Protein AF-K2G5L5-F1 (afdb_monomer)

Radius of gyration: 20.09 Å; Cα contacts (8 Å, |Δi|>4): 371; chains: 1; bounding box: 44×51×58 Å

Mean predicted aligned error: 4.92 Å

Foldseek 3Di:
DAFDLVLLLVLLVLLLLQLQLCCVCPVVVHDDDSHPDPQPQWFDAAGLDNCSGPLLVCLLPPPLVVDDALLQLLLLLLVCLQQVDPVLVVLVDRDDLVPDDLVVNLVSLVVCVVVVHDSHDPPNDQPPVPPPPPDPDPSNVVSVLSNQVSVVSVVLSVVLVVVLDQVSQLVSQCPRPRQHNVSSQSSLVSSCSNPVSSHPQQHDDDQDPLLVVSLVVGPVDPDPDDSLNSLVVCQVCVCVSCVVVVHHLCVSQVVDPPSGDGSNSSRSSSSRVSQVVCVVVVVDHHPGTDDDD

Solvent-accessible surface area (backbone atoms only — not comparable to full-atom values): 16398 Å² total; per-residue (Å²): 115,43,69,35,63,68,52,46,49,51,50,54,50,47,48,53,57,48,42,46,30,45,45,37,49,74,73,66,61,49,72,82,77,63,55,89,51,66,64,69,56,47,35,65,72,80,51,48,49,60,71,74,27,72,71,44,35,43,41,63,72,65,44,48,81,77,40,86,50,66,40,29,43,54,52,43,40,47,55,44,63,58,36,62,36,69,74,45,42,68,75,59,51,91,59,52,51,93,74,62,52,49,66,63,53,35,52,50,52,46,52,42,43,73,72,73,44,74,56,58,43,98,78,58,76,64,53,61,78,76,76,62,77,85,53,91,47,67,59,64,46,52,31,49,52,52,48,57,47,42,73,48,35,64,61,53,38,52,55,38,68,73,63,46,31,38,68,56,36,36,51,60,47,28,71,39,87,58,31,37,72,69,56,18,50,57,36,39,48,56,48,16,77,76,37,52,64,44,16,37,46,74,78,47,70,76,68,45,78,38,18,48,63,36,48,57,56,25,31,74,35,52,78,91,55,54,69,50,55,53,46,50,50,47,52,76,42,40,70,65,55,31,47,77,68,76,43,56,49,64,68,74,32,58,94,40,93,70,43,65,70,40,39,47,27,50,42,53,40,32,33,45,44,38,42,50,50,27,42,75,69,70,76,44,71,70,88,48,58,59,76,87,125

Structure (mmCIF, N/CA/C/O backbone):
data_AF-K2G5L5-F1
#
_entry.id   AF-K2G5L5-F1
#
loop_
_atom_site.group_PDB
_atom_site.id
_atom_site.type_symbol
_atom_site.label_atom_id
_atom_site.label_alt_id
_atom_site.label_comp_id
_atom_site.label_asym_id
_atom_site.label_entity_id
_atom_site.label_seq_id
_atom_site.pdbx_PDB_ins_code
_atom_site.Cartn_x
_atom_site.Cartn_y
_atom_site.Cartn_z
_atom_site.occupancy
_atom_site.B_iso_or_equiv
_atom_site.auth_seq_id
_atom_site.auth_comp_id
_atom_site.auth_asym_id
_atom_site.auth_atom_id
_atom_site.pdbx_PDB_model_num
A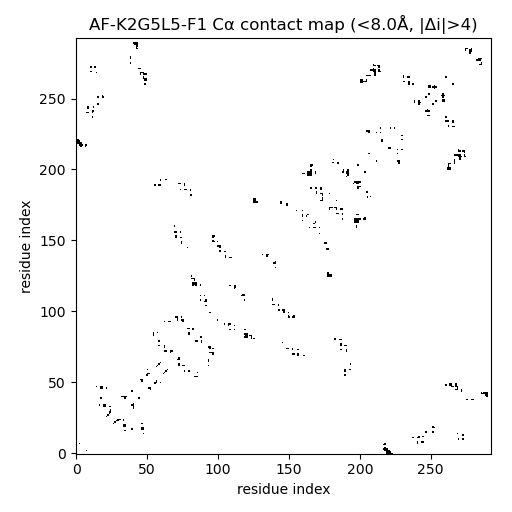TOM 1 N N . MET A 1 1 ? 22.150 9.924 -13.247 1.00 88.56 1 MET A N 1
ATOM 2 C CA . MET A 1 1 ? 22.229 8.671 -12.457 1.00 88.56 1 MET A CA 1
ATOM 3 C C . MET A 1 1 ? 22.985 7.603 -13.243 1.00 88.56 1 MET A C 1
ATOM 5 O O . MET A 1 1 ? 22.830 7.558 -14.458 1.00 88.56 1 MET A O 1
ATOM 9 N N . LYS A 1 2 ? 23.790 6.758 -12.586 1.00 94.94 2 LYS A N 1
ATOM 10 C CA . LYS A 1 2 ? 24.416 5.564 -13.188 1.00 94.94 2 LYS A CA 1
ATOM 11 C C . LYS A 1 2 ? 23.579 4.338 -12.825 1.00 94.94 2 LYS A C 1
ATOM 13 O O . LYS A 1 2 ? 23.308 4.131 -11.646 1.00 94.94 2 LYS A O 1
ATOM 18 N N . ILE A 1 3 ? 23.168 3.556 -13.823 1.00 96.88 3 ILE A N 1
ATOM 19 C CA . ILE A 1 3 ? 22.173 2.486 -13.668 1.00 96.88 3 ILE A CA 1
ATOM 20 C C . ILE A 1 3 ? 22.779 1.129 -14.022 1.00 96.88 3 ILE A C 1
ATOM 22 O O . ILE A 1 3 ? 23.367 0.958 -15.092 1.00 96.88 3 ILE A O 1
ATOM 26 N N . ASN A 1 4 ? 22.557 0.149 -13.152 1.00 97.31 4 ASN A N 1
ATOM 27 C CA . ASN A 1 4 ? 22.798 -1.256 -13.422 1.00 97.31 4 ASN A CA 1
ATOM 28 C C . ASN A 1 4 ? 21.650 -1.820 -14.274 1.00 97.31 4 ASN A C 1
ATOM 30 O O . ASN A 1 4 ? 20.569 -2.133 -13.768 1.00 97.31 4 ASN A O 1
ATOM 34 N N . LYS A 1 5 ? 21.881 -1.937 -15.586 1.00 96.44 5 LYS A N 1
ATOM 35 C CA . LYS A 1 5 ? 20.847 -2.351 -16.550 1.00 96.44 5 LYS A CA 1
ATOM 36 C C . LYS A 1 5 ? 20.262 -3.732 -16.243 1.00 96.44 5 LYS A C 1
ATOM 38 O O . LYS A 1 5 ? 19.054 -3.902 -16.356 1.00 96.44 5 LYS A O 1
ATOM 43 N N . SER A 1 6 ? 21.087 -4.685 -15.809 1.00 96.31 6 SER A N 1
ATOM 44 C CA . SER A 1 6 ? 20.634 -6.045 -15.497 1.00 96.31 6 SER A CA 1
ATOM 45 C C . SER A 1 6 ? 19.675 -6.065 -14.306 1.00 96.31 6 SER A C 1
ATOM 47 O O . SER A 1 6 ? 18.622 -6.694 -14.374 1.00 96.31 6 SER A O 1
ATOM 49 N N . ASN A 1 7 ? 19.994 -5.333 -13.233 1.00 96.62 7 ASN A N 1
ATOM 50 C CA . ASN A 1 7 ? 19.113 -5.220 -12.068 1.00 96.62 7 ASN A CA 1
ATOM 51 C C . ASN A 1 7 ? 17.810 -4.481 -12.399 1.00 96.62 7 ASN A C 1
ATOM 53 O O . ASN A 1 7 ? 16.757 -4.850 -11.880 1.00 96.62 7 ASN A O 1
ATOM 57 N N . LEU A 1 8 ? 17.874 -3.466 -13.266 1.00 98.06 8 LEU A N 1
ATOM 58 C CA . LEU A 1 8 ? 16.693 -2.744 -13.737 1.00 98.06 8 LEU A CA 1
ATOM 59 C C . LEU A 1 8 ? 15.770 -3.644 -14.572 1.00 98.06 8 LEU A C 1
ATOM 61 O O . LEU A 1 8 ? 14.573 -3.714 -14.315 1.00 98.06 8 LEU A O 1
ATOM 65 N N . GLN A 1 9 ? 16.324 -4.383 -15.532 1.00 98.00 9 GLN A N 1
ATOM 66 C CA . GLN A 1 9 ? 15.561 -5.323 -16.357 1.00 98.00 9 GLN A CA 1
ATOM 67 C C . GLN A 1 9 ? 14.938 -6.440 -15.518 1.00 98.00 9 GLN A C 1
ATOM 69 O O . GLN A 1 9 ? 13.774 -6.786 -15.707 1.00 98.00 9 GLN A O 1
ATOM 74 N N . LEU A 1 10 ? 15.677 -6.971 -14.541 1.00 97.81 10 LEU A N 1
ATOM 75 C CA . LEU A 1 10 ? 15.155 -7.999 -13.647 1.00 97.81 10 LEU A CA 1
ATOM 76 C C . LEU A 1 10 ? 14.005 -7.478 -12.767 1.00 97.81 10 LEU A C 1
ATOM 78 O O . LEU A 1 10 ? 13.085 -8.238 -12.472 1.00 97.81 10 LEU A O 1
ATOM 82 N N . PHE A 1 11 ? 14.022 -6.194 -12.391 1.00 98.50 11 PHE A N 1
ATOM 83 C CA . PHE A 1 11 ? 12.926 -5.555 -11.658 1.00 98.50 11 PHE A CA 1
ATOM 84 C C . PHE A 1 11 ? 11.628 -5.513 -12.480 1.00 98.50 11 PHE A C 1
ATOM 86 O O . PHE A 1 11 ? 10.590 -5.974 -12.004 1.00 98.50 11 PHE A O 1
ATOM 93 N N . TYR A 1 12 ? 11.681 -5.045 -13.730 1.00 98.62 12 TYR A N 1
ATOM 94 C CA . TYR A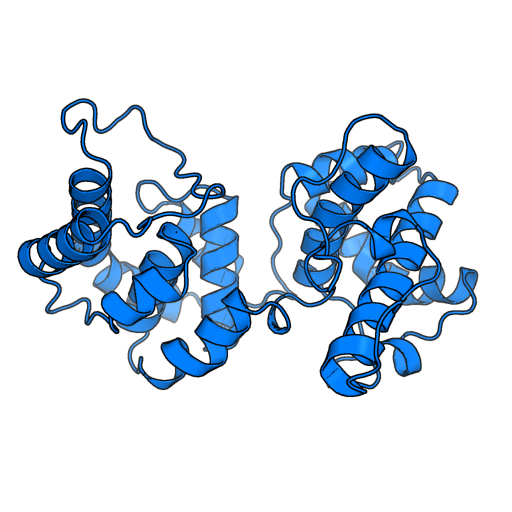 1 12 ? 10.501 -5.016 -14.606 1.00 98.62 12 TYR A CA 1
ATOM 95 C C . TYR A 1 12 ? 10.017 -6.412 -15.004 1.00 98.62 12 TYR A C 1
ATOM 97 O O . TYR A 1 12 ? 8.810 -6.659 -15.060 1.00 98.62 12 TYR A O 1
ATOM 105 N N . PHE A 1 13 ? 10.939 -7.359 -15.198 1.00 98.06 13 PHE A N 1
ATOM 106 C CA . PHE A 1 13 ? 10.580 -8.760 -15.404 1.00 98.06 13 PHE A CA 1
ATOM 107 C C . PHE A 1 13 ? 9.841 -9.336 -14.187 1.00 98.06 13 PHE A C 1
ATOM 109 O O . PHE A 1 13 ? 8.799 -9.973 -14.344 1.00 98.06 13 PHE A O 1
ATOM 116 N N . PHE A 1 14 ? 10.327 -9.062 -12.969 1.00 98.25 14 PHE A N 1
ATOM 117 C CA . PHE A 1 14 ? 9.655 -9.458 -11.730 1.00 98.25 14 PHE A CA 1
ATOM 118 C C . PHE A 1 14 ? 8.240 -8.875 -11.631 1.00 98.25 14 PHE A C 1
ATOM 120 O O . PHE A 1 14 ? 7.321 -9.609 -11.275 1.00 98.25 14 PHE A O 1
ATOM 127 N N . ILE A 1 15 ? 8.047 -7.595 -11.970 1.00 98.62 15 ILE A N 1
ATOM 128 C CA . ILE A 1 15 ? 6.720 -6.958 -11.974 1.00 98.62 15 ILE A CA 1
ATOM 129 C C . ILE A 1 15 ? 5.770 -7.696 -12.924 1.00 98.62 15 ILE A C 1
ATOM 131 O O . ILE A 1 15 ? 4.658 -8.044 -12.527 1.00 98.62 15 ILE A O 1
ATOM 135 N N . SER A 1 16 ? 6.216 -7.984 -14.150 1.00 98.38 16 SER A N 1
ATOM 136 C CA . SER A 1 16 ? 5.404 -8.689 -15.147 1.00 98.38 16 SER A CA 1
ATOM 137 C C . SER A 1 16 ? 5.020 -10.098 -14.700 1.00 98.38 16 SER A C 1
ATOM 139 O O . SER A 1 16 ? 3.839 -10.453 -14.695 1.00 98.38 16 SER A O 1
ATOM 141 N N . ASP A 1 17 ? 5.989 -10.897 -14.248 1.00 97.94 17 ASP A N 1
ATOM 142 C CA . ASP A 1 17 ? 5.736 -12.254 -13.754 1.00 97.94 17 ASP A CA 1
ATOM 143 C C . ASP A 1 17 ? 4.798 -12.215 -12.534 1.00 97.94 17 ASP A C 1
ATOM 145 O O . ASP A 1 17 ? 3.824 -12.970 -12.437 1.00 97.94 17 ASP A O 1
ATOM 149 N N . ARG A 1 18 ? 4.999 -11.244 -11.632 1.00 98.19 18 ARG A N 1
ATOM 150 C CA . ARG A 1 18 ? 4.157 -11.087 -10.448 1.00 98.19 18 ARG A CA 1
ATOM 151 C C . ARG A 1 18 ? 2.724 -10.683 -10.786 1.00 98.19 18 ARG A C 1
ATOM 153 O O . ARG A 1 18 ? 1.809 -11.241 -10.172 1.00 98.19 18 ARG A O 1
ATOM 160 N N . HIS A 1 19 ? 2.501 -9.758 -11.717 1.00 98.38 19 HIS A N 1
ATOM 161 C CA . HIS A 1 19 ? 1.143 -9.381 -12.124 1.00 98.38 19 HIS A CA 1
ATOM 162 C C . HIS A 1 19 ? 0.451 -10.516 -12.884 1.00 98.38 19 HIS A C 1
ATOM 164 O O . HIS A 1 19 ? -0.708 -10.824 -12.621 1.00 98.38 19 HIS A O 1
ATOM 170 N N . ASN A 1 20 ? 1.180 -11.255 -13.724 1.00 98.19 20 ASN A N 1
ATOM 171 C CA . ASN A 1 20 ? 0.647 -12.444 -14.393 1.00 98.19 20 ASN A CA 1
ATOM 172 C C . ASN A 1 20 ? 0.213 -13.541 -13.409 1.00 98.19 20 ASN A C 1
ATOM 174 O O . ASN A 1 20 ? -0.805 -14.197 -13.639 1.00 98.19 20 ASN A O 1
ATOM 178 N N . ILE A 1 21 ? 0.920 -13.716 -12.285 1.00 97.81 21 ILE A N 1
ATOM 179 C CA . ILE A 1 21 ? 0.458 -14.596 -11.200 1.00 97.81 21 ILE A CA 1
ATOM 180 C C . ILE A 1 21 ? -0.893 -14.126 -10.658 1.00 97.81 21 ILE A C 1
ATOM 182 O O . ILE A 1 21 ? -1.765 -14.963 -10.436 1.00 97.81 21 ILE A O 1
ATOM 186 N N . TYR A 1 22 ? -1.080 -12.818 -10.449 1.00 97.81 22 TYR A N 1
ATOM 187 C CA . TYR A 1 22 ? -2.372 -12.275 -10.023 1.00 97.81 22 TYR A CA 1
ATOM 188 C C . TYR A 1 22 ? -3.459 -12.577 -11.065 1.00 97.81 22 TYR A C 1
ATOM 190 O O . TYR A 1 22 ? -4.455 -13.200 -10.707 1.00 97.81 22 TYR A O 1
ATOM 198 N N . LYS A 1 23 ? -3.242 -12.271 -12.352 1.00 97.94 23 LYS A N 1
ATOM 199 C CA . LYS A 1 23 ? -4.228 -12.554 -13.413 1.00 97.94 23 LYS A CA 1
ATOM 200 C C . LYS A 1 23 ? -4.619 -14.034 -13.461 1.00 97.94 23 LYS A C 1
ATOM 202 O O . LYS A 1 23 ? -5.796 -14.370 -13.357 1.00 97.94 23 LYS A O 1
ATOM 207 N N . LYS A 1 24 ? -3.639 -14.943 -13.519 1.00 97.75 24 LYS A N 1
ATOM 208 C CA . LYS A 1 24 ? -3.892 -16.394 -13.579 1.00 97.75 24 LYS A CA 1
ATOM 209 C C . LYS A 1 24 ? -4.627 -16.922 -12.349 1.00 97.75 24 LYS A C 1
ATOM 211 O O . LYS A 1 24 ? -5.502 -17.766 -12.483 1.00 97.75 24 LYS A O 1
ATOM 216 N N . LYS A 1 25 ? -4.260 -16.453 -11.156 1.00 96.00 25 LYS A N 1
ATOM 217 C CA . LYS A 1 25 ? -4.800 -16.963 -9.892 1.00 96.00 25 LYS A CA 1
ATOM 218 C C . LYS A 1 25 ? -6.144 -16.350 -9.514 1.00 96.00 25 LYS A C 1
ATOM 220 O O . LYS A 1 25 ? -6.994 -17.049 -8.980 1.00 96.00 25 LYS A O 1
ATOM 225 N N . ASN A 1 26 ? -6.276 -15.037 -9.668 1.00 95.88 26 ASN A N 1
ATOM 226 C CA . ASN A 1 26 ? -7.352 -14.247 -9.078 1.00 95.88 26 ASN A CA 1
ATOM 227 C C . ASN A 1 26 ? -8.401 -13.790 -10.094 1.00 95.88 26 ASN A C 1
ATOM 229 O O . ASN A 1 26 ? -9.509 -13.496 -9.667 1.00 95.88 26 ASN A O 1
ATOM 233 N N . ILE A 1 27 ? -8.062 -13.716 -11.385 1.00 96.62 27 ILE A N 1
ATOM 234 C CA . ILE A 1 27 ? -9.013 -13.356 -12.449 1.00 96.62 27 ILE A CA 1
ATOM 235 C C . ILE A 1 27 ? -9.452 -14.611 -13.207 1.00 96.62 27 ILE A C 1
ATOM 237 O O . ILE A 1 27 ? -10.640 -14.856 -13.360 1.00 96.62 27 ILE A O 1
ATOM 241 N N . LEU A 1 28 ? -8.491 -15.421 -13.660 1.00 97.38 28 LEU A N 1
ATOM 242 C CA . LEU A 1 28 ? -8.756 -16.634 -14.444 1.00 97.38 28 LEU A CA 1
ATOM 243 C C . LEU A 1 28 ? -9.001 -17.883 -13.583 1.00 97.38 28 LEU A C 1
ATOM 245 O O . LEU A 1 28 ? -9.331 -18.933 -14.124 1.00 97.38 28 LEU A O 1
ATOM 249 N N . GLU A 1 29 ? -8.773 -17.784 -12.270 1.00 96.88 29 GLU A N 1
ATOM 250 C CA . GLU A 1 29 ? -8.967 -18.867 -11.293 1.00 96.88 29 GLU A CA 1
ATOM 251 C C . GLU A 1 29 ? -8.285 -20.201 -11.664 1.00 96.88 29 GLU A C 1
ATOM 253 O O . GLU A 1 29 ? -8.744 -21.288 -11.310 1.00 96.88 29 GLU A O 1
ATOM 258 N N . LEU A 1 30 ? -7.146 -20.137 -12.361 1.00 96.75 30 LEU A N 1
ATOM 259 C CA . LEU A 1 30 ? -6.419 -21.322 -12.808 1.00 96.75 30 LEU A CA 1
ATOM 260 C C . LEU A 1 30 ? -5.777 -22.068 -11.626 1.00 96.75 30 LEU A C 1
ATOM 262 O O . LEU A 1 30 ? -5.335 -21.440 -10.652 1.00 96.75 30 LEU A O 1
ATOM 266 N N . PRO A 1 31 ? -5.638 -23.405 -11.706 1.00 94.75 31 PRO A N 1
ATOM 267 C CA . PRO A 1 31 ? -4.877 -24.159 -10.717 1.00 94.75 31 PRO A CA 1
ATOM 268 C C . PRO A 1 31 ? -3.377 -23.799 -10.770 1.00 94.75 31 PRO A C 1
ATOM 270 O O . PRO A 1 31 ? -2.875 -23.378 -11.815 1.00 94.75 31 PRO A O 1
ATOM 273 N N . PRO A 1 32 ? -2.632 -23.953 -9.658 1.00 92.25 32 PRO A N 1
ATOM 274 C CA . PRO A 1 32 ? -1.18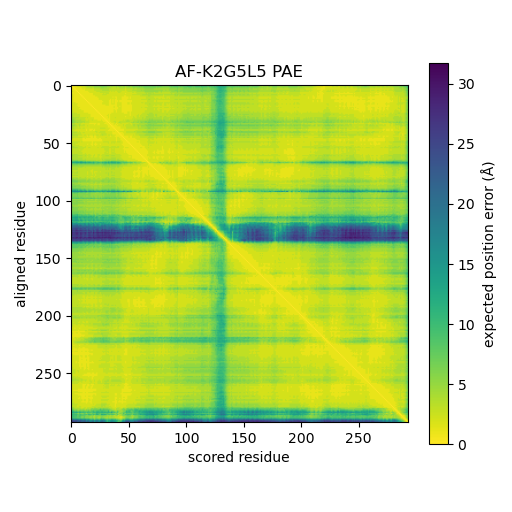2 -23.772 -9.662 1.00 92.25 32 PRO A CA 1
ATOM 275 C C . PRO A 1 32 ? -0.478 -24.838 -10.533 1.00 92.25 32 PRO A C 1
ATOM 277 O O . PRO A 1 32 ? -1.010 -25.939 -10.685 1.00 92.25 32 PRO A O 1
ATOM 280 N N . PRO A 1 33 ? 0.750 -24.572 -11.026 1.00 93.81 33 PRO A N 1
ATOM 281 C CA . PRO A 1 33 ? 1.556 -23.371 -10.790 1.00 93.81 33 PRO A CA 1
ATOM 282 C C . PRO A 1 33 ? 1.177 -22.187 -11.699 1.00 93.81 33 PRO A C 1
ATOM 284 O O . PRO A 1 33 ? 0.854 -22.357 -12.868 1.00 93.81 33 PRO A O 1
ATOM 287 N N . TRP A 1 34 ? 1.278 -20.962 -11.171 1.00 95.75 34 TRP A N 1
ATOM 288 C CA . TRP A 1 34 ? 0.954 -19.732 -11.919 1.00 95.75 34 TRP A CA 1
ATOM 289 C C . TRP A 1 34 ? 2.162 -19.076 -12.610 1.00 95.75 34 TRP A C 1
ATOM 291 O O . TRP A 1 34 ? 1.993 -18.209 -13.466 1.00 95.75 34 TRP A O 1
ATOM 301 N N . SER A 1 35 ? 3.378 -19.484 -12.262 1.00 95.44 35 SER A N 1
ATOM 302 C CA . SER A 1 35 ? 4.630 -18.993 -12.848 1.00 95.44 35 SER A CA 1
ATOM 303 C C . SER A 1 35 ? 5.624 -20.143 -12.946 1.00 95.44 35 SER A C 1
ATOM 305 O O . SER A 1 35 ? 5.554 -21.082 -12.154 1.00 95.44 35 SER A O 1
ATOM 307 N N . ASP A 1 36 ? 6.558 -20.066 -13.889 1.00 94.50 36 ASP A N 1
ATOM 308 C CA . ASP A 1 36 ? 7.670 -21.014 -14.001 1.00 94.50 36 ASP A CA 1
ATOM 309 C C . ASP A 1 36 ? 8.849 -20.637 -13.094 1.00 94.50 36 ASP A C 1
ATOM 311 O O . ASP A 1 36 ? 9.698 -21.477 -12.775 1.00 94.50 36 ASP A O 1
ATOM 315 N N . ASN A 1 37 ? 8.866 -19.398 -12.595 1.00 95.69 37 ASN A N 1
ATOM 316 C CA . ASN A 1 37 ? 9.876 -18.905 -11.676 1.00 95.69 37 ASN A CA 1
ATOM 317 C C . ASN A 1 37 ? 9.799 -19.643 -10.332 1.00 95.69 37 ASN A C 1
ATOM 319 O O . ASN A 1 37 ? 8.806 -19.575 -9.607 1.00 95.69 37 ASN A O 1
ATOM 323 N N . GLN A 1 38 ? 10.876 -20.346 -9.973 1.00 94.00 38 GLN A N 1
ATOM 324 C CA . GLN A 1 38 ? 10.920 -21.194 -8.776 1.00 94.00 38 GLN A CA 1
ATOM 325 C C . GLN A 1 38 ? 10.674 -20.404 -7.483 1.00 94.00 38 GLN A C 1
ATOM 327 O O . GLN A 1 38 ? 9.971 -20.882 -6.595 1.00 94.00 38 GLN A O 1
ATOM 332 N N . ILE A 1 39 ? 11.180 -19.170 -7.399 1.00 95.06 39 ILE A N 1
ATOM 333 C CA . ILE A 1 39 ? 11.011 -18.314 -6.218 1.00 95.06 39 ILE A CA 1
ATOM 334 C C . ILE A 1 39 ? 9.551 -17.877 -6.095 1.00 95.06 39 ILE A C 1
ATOM 336 O O . ILE A 1 39 ? 8.986 -17.929 -5.003 1.00 95.06 39 ILE A O 1
ATOM 340 N N . LEU A 1 40 ? 8.922 -17.479 -7.204 1.00 95.44 40 LEU A N 1
ATOM 341 C CA . LEU A 1 40 ? 7.526 -17.034 -7.205 1.00 95.44 40 LEU A CA 1
ATOM 342 C C . LEU A 1 40 ? 6.521 -18.189 -7.063 1.00 95.44 40 LEU A C 1
ATOM 344 O O . LEU A 1 40 ? 5.408 -17.967 -6.587 1.00 95.44 40 LEU A O 1
ATOM 348 N N . LYS A 1 41 ? 6.907 -19.422 -7.419 1.00 92.94 41 LYS A N 1
ATOM 349 C CA . LYS A 1 41 ? 6.142 -20.640 -7.102 1.00 92.94 41 LYS A CA 1
ATOM 350 C C . LYS A 1 41 ? 6.177 -20.985 -5.619 1.00 92.94 41 LYS A C 1
ATOM 352 O O . LYS A 1 41 ? 5.177 -21.440 -5.072 1.00 92.94 41 LYS A O 1
ATOM 357 N N . GLU A 1 42 ? 7.329 -20.814 -4.977 1.00 91.81 42 GLU A N 1
ATOM 358 C CA . GLU A 1 42 ? 7.530 -21.228 -3.587 1.00 91.81 42 GLU A CA 1
ATOM 359 C C . GLU A 1 42 ? 7.020 -20.176 -2.591 1.00 91.81 42 GLU A C 1
ATOM 361 O O . GLU A 1 42 ? 6.331 -20.509 -1.619 1.00 91.81 42 GLU A O 1
ATOM 366 N N . PHE A 1 43 ? 7.333 -18.899 -2.822 1.00 93.19 43 PHE A N 1
ATOM 367 C CA . PHE A 1 43 ? 7.124 -17.817 -1.861 1.00 93.19 43 PHE A CA 1
ATOM 368 C C . PHE A 1 43 ? 5.982 -16.875 -2.246 1.00 93.19 43 PHE A C 1
ATOM 370 O O . PHE A 1 43 ? 5.709 -16.617 -3.414 1.00 93.19 43 PHE A O 1
ATOM 377 N N . LYS A 1 44 ? 5.319 -16.321 -1.226 1.00 91.12 44 LYS A N 1
ATOM 378 C CA . LYS A 1 44 ? 4.267 -15.311 -1.387 1.00 91.12 44 LYS A CA 1
ATOM 379 C C . LYS A 1 44 ? 4.856 -13.903 -1.349 1.00 91.12 44 LYS A C 1
ATOM 381 O O . LYS A 1 44 ? 5.592 -13.573 -0.418 1.00 91.12 44 LYS A O 1
ATOM 386 N N . PHE A 1 45 ? 4.412 -13.082 -2.291 1.00 94.75 45 PHE A N 1
ATOM 387 C CA . PHE A 1 45 ? 4.701 -11.654 -2.410 1.00 94.75 45 PHE A CA 1
ATOM 388 C C . PHE A 1 45 ? 3.379 -10.881 -2.479 1.00 94.75 45 PHE A C 1
ATOM 390 O O . PHE A 1 45 ? 2.359 -11.451 -2.898 1.00 94.75 45 PHE A O 1
ATOM 397 N N . THR A 1 46 ? 3.380 -9.605 -2.095 1.00 94.56 46 THR A N 1
ATOM 398 C CA . THR A 1 46 ? 2.232 -8.713 -2.350 1.00 94.56 46 THR A CA 1
ATOM 399 C C . THR A 1 46 ? 1.971 -8.600 -3.854 1.00 94.56 46 THR A C 1
ATOM 401 O O . THR A 1 46 ? 2.790 -9.032 -4.676 1.00 94.56 46 THR A O 1
ATOM 404 N N . ASN A 1 47 ? 0.774 -8.163 -4.235 1.00 97.69 47 ASN A N 1
ATOM 405 C CA . ASN A 1 47 ? 0.466 -7.877 -5.634 1.00 97.69 47 ASN A CA 1
ATOM 406 C C . ASN A 1 47 ? 1.213 -6.620 -6.103 1.00 97.69 47 ASN A C 1
ATOM 408 O O . ASN A 1 47 ? 1.738 -5.867 -5.286 1.00 97.69 47 ASN A O 1
ATOM 412 N N . VAL A 1 48 ? 1.275 -6.413 -7.422 1.00 98.12 48 VAL A N 1
ATOM 413 C CA . VAL A 1 48 ? 1.920 -5.227 -8.011 1.00 98.12 48 VAL A CA 1
ATOM 414 C C .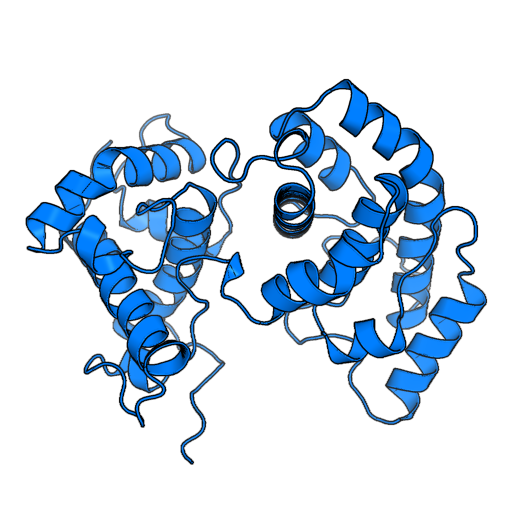 VAL A 1 48 ? 1.216 -3.953 -7.547 1.00 98.12 48 VAL A C 1
ATOM 416 O O . VAL A 1 48 ? 1.852 -3.066 -6.981 1.00 98.12 48 VAL A O 1
ATOM 419 N N . PHE A 1 49 ? -0.107 -3.918 -7.704 1.00 97.75 49 PHE A N 1
ATOM 420 C CA . PHE A 1 49 ? -0.952 -2.850 -7.186 1.00 97.75 49 PHE A CA 1
ATOM 421 C C . PHE A 1 49 ? -1.490 -3.216 -5.805 1.00 97.75 49 PHE A C 1
ATOM 423 O O . PHE A 1 49 ? -1.933 -4.343 -5.560 1.00 97.75 49 PHE A O 1
ATOM 430 N N . ARG A 1 50 ? -1.412 -2.255 -4.885 1.00 95.06 50 ARG A N 1
ATOM 431 C CA . ARG A 1 50 ? -1.715 -2.451 -3.465 1.00 95.06 50 ARG A CA 1
ATOM 432 C C . ARG A 1 50 ? -3.209 -2.654 -3.208 1.00 95.06 50 ARG A C 1
ATOM 434 O O . ARG A 1 50 ? -3.563 -3.404 -2.301 1.00 95.06 50 ARG A O 1
ATOM 441 N N . ASP A 1 51 ? -4.073 -2.029 -4.002 1.00 96.25 51 ASP A N 1
ATOM 442 C CA . ASP A 1 51 ? -5.534 -2.198 -3.979 1.00 96.25 51 ASP A CA 1
ATOM 443 C C . ASP A 1 51 ? -5.976 -3.647 -4.256 1.00 96.25 51 ASP A C 1
ATOM 445 O O . ASP A 1 51 ? -7.060 -4.063 -3.854 1.00 96.25 51 ASP A O 1
ATOM 449 N N . LEU A 1 52 ? -5.109 -4.463 -4.859 1.00 96.94 52 LEU A N 1
ATOM 450 C CA . LEU A 1 52 ? -5.355 -5.886 -5.083 1.00 96.94 52 LEU A CA 1
ATOM 451 C C . LEU A 1 52 ? -5.046 -6.760 -3.860 1.00 96.94 52 LEU A C 1
ATOM 453 O O . LEU A 1 52 ? -5.466 -7.923 -3.812 1.00 96.94 52 LEU A O 1
ATOM 457 N N . ASP A 1 53 ? -4.290 -6.255 -2.881 1.00 95.38 53 ASP A N 1
ATOM 458 C CA . ASP A 1 53 ? -3.935 -7.017 -1.686 1.00 95.38 53 ASP A CA 1
ATOM 459 C C . ASP A 1 53 ? -5.144 -7.207 -0.758 1.00 95.38 53 ASP A C 1
ATOM 461 O O . ASP A 1 53 ? -5.863 -6.246 -0.490 1.00 95.38 53 ASP A O 1
ATOM 465 N N . PRO A 1 54 ? -5.344 -8.404 -0.164 1.00 93.56 54 PRO A N 1
ATOM 466 C CA . PRO A 1 54 ? -6.523 -8.685 0.662 1.00 93.56 54 PRO A CA 1
ATOM 467 C C . PRO A 1 54 ? -6.743 -7.699 1.813 1.00 93.56 54 PRO A C 1
ATOM 469 O O . PRO A 1 54 ? -7.879 -7.383 2.148 1.00 93.56 54 PRO A O 1
ATOM 472 N N . GLY A 1 55 ? -5.658 -7.212 2.425 1.00 92.88 55 GLY A N 1
ATOM 473 C CA . GLY A 1 55 ? -5.761 -6.239 3.509 1.00 92.88 55 GLY A CA 1
ATOM 474 C C . GLY A 1 55 ? -6.279 -4.883 3.030 1.00 92.88 55 GLY A C 1
ATOM 475 O O . GLY A 1 55 ? -7.128 -4.282 3.672 1.00 92.88 55 GLY A O 1
ATOM 476 N N . THR A 1 56 ? -5.813 -4.420 1.874 1.00 95.62 56 THR A N 1
ATOM 477 C CA . THR A 1 56 ? -6.266 -3.155 1.285 1.00 95.62 56 THR A CA 1
ATOM 478 C C . THR A 1 56 ? -7.668 -3.278 0.704 1.00 95.62 56 THR A C 1
ATOM 480 O O . THR A 1 56 ? -8.486 -2.394 0.933 1.00 95.62 56 THR A O 1
ATOM 483 N N . LYS A 1 57 ? -7.996 -4.407 0.063 1.00 96.75 57 LYS A N 1
ATOM 484 C CA . LYS A 1 57 ? -9.373 -4.713 -0.347 1.00 96.75 57 LYS A CA 1
ATOM 485 C C . LYS A 1 57 ? -10.350 -4.613 0.815 1.00 96.75 57 LYS A C 1
ATOM 487 O O . LYS A 1 57 ? -11.390 -3.990 0.678 1.00 96.75 57 LYS A O 1
ATOM 492 N N . TYR A 1 58 ? -9.986 -5.139 1.986 1.00 96.25 58 TYR A N 1
ATOM 493 C CA . TYR A 1 58 ? -10.819 -5.002 3.178 1.00 96.25 58 TYR A CA 1
ATOM 494 C C . TYR A 1 58 ? -11.055 -3.534 3.573 1.00 96.25 58 TYR A C 1
ATOM 496 O O . TYR A 1 58 ? -12.169 -3.171 3.939 1.00 96.25 58 TYR A O 1
ATOM 504 N N . VAL A 1 59 ? -10.045 -2.666 3.457 1.00 96.69 59 VAL A N 1
ATOM 505 C CA . VAL A 1 59 ? -10.226 -1.223 3.693 1.00 96.69 59 VAL A CA 1
ATOM 506 C C . VAL A 1 59 ? -11.232 -0.634 2.700 1.00 96.69 59 VAL A C 1
ATOM 508 O O . VAL A 1 59 ? -12.209 -0.017 3.123 1.00 96.69 59 VAL A O 1
ATOM 511 N N . ILE A 1 60 ? -11.029 -0.880 1.403 1.00 97.25 60 ILE A N 1
ATOM 512 C CA . ILE A 1 60 ? -11.853 -0.342 0.307 1.00 97.25 60 ILE A CA 1
ATOM 513 C C . ILE A 1 60 ? -13.297 -0.846 0.373 1.00 97.25 60 ILE A C 1
ATOM 515 O O . ILE A 1 60 ? -14.231 -0.071 0.210 1.00 97.25 60 ILE A O 1
ATOM 519 N N . GLU A 1 61 ? -13.492 -2.136 0.631 1.00 96.56 61 GLU A N 1
ATOM 520 C CA . GLU A 1 61 ? -14.796 -2.792 0.513 1.00 96.56 61 GLU A CA 1
ATOM 521 C C . GLU A 1 61 ? -15.570 -2.817 1.840 1.00 96.56 61 GLU A C 1
ATOM 523 O O . GLU A 1 61 ? -16.798 -2.859 1.836 1.00 96.56 61 GLU A O 1
ATOM 528 N N . SER A 1 62 ? -14.882 -2.813 2.991 1.00 95.31 62 SER A N 1
ATOM 529 C CA . SER A 1 62 ? -15.517 -3.037 4.304 1.00 95.31 62 SER A CA 1
ATOM 530 C C . SER A 1 62 ? -15.395 -1.881 5.293 1.00 95.31 62 SER A C 1
ATOM 532 O O . SER A 1 62 ? -16.235 -1.804 6.195 1.00 95.31 62 SER A O 1
ATOM 534 N N . ILE A 1 63 ? -14.385 -1.011 5.157 1.00 95.81 63 ILE A N 1
ATOM 535 C CA . ILE A 1 63 ? -14.184 0.146 6.045 1.00 95.81 63 ILE A CA 1
ATOM 536 C C . ILE A 1 63 ? -14.735 1.413 5.400 1.00 95.81 63 ILE A C 1
ATOM 538 O O . ILE A 1 63 ? -15.664 2.003 5.946 1.00 95.81 63 ILE A O 1
ATOM 542 N N . ILE A 1 64 ? -14.203 1.793 4.233 1.00 96.69 64 ILE A N 1
ATOM 543 C CA . ILE A 1 64 ? -14.526 3.051 3.543 1.00 96.69 64 ILE A CA 1
ATOM 544 C C . ILE A 1 64 ? -16.044 3.255 3.366 1.00 96.69 64 ILE A C 1
ATOM 546 O O . ILE A 1 64 ? -16.528 4.323 3.727 1.00 96.69 64 ILE A O 1
ATOM 550 N N . PRO A 1 65 ? -16.845 2.260 2.932 1.00 96.12 65 PRO A N 1
ATOM 551 C CA . PRO A 1 65 ? -18.281 2.466 2.727 1.00 96.12 65 PRO A CA 1
ATOM 552 C C . PRO A 1 65 ? -19.084 2.702 4.017 1.00 96.12 65 PRO A C 1
ATOM 554 O O . PRO A 1 65 ? -20.246 3.095 3.949 1.00 96.12 65 PRO A O 1
ATOM 557 N N . LYS A 1 66 ? -18.503 2.422 5.193 1.00 95.00 66 LYS A N 1
ATOM 558 C CA . LYS A 1 66 ? -19.164 2.539 6.505 1.00 95.00 66 LYS A CA 1
ATOM 559 C C . LYS A 1 66 ? -18.770 3.801 7.275 1.00 95.00 66 LYS A C 1
ATOM 561 O O . LYS A 1 66 ? -19.314 4.034 8.351 1.00 95.00 66 LYS A O 1
ATOM 566 N N . VAL A 1 67 ? -17.835 4.592 6.753 1.00 93.62 67 VAL A N 1
ATOM 567 C CA . VAL A 1 67 ? -17.387 5.858 7.344 1.00 93.62 67 VAL A CA 1
ATOM 568 C C . VAL A 1 67 ? -17.787 6.998 6.414 1.00 93.62 67 VAL A C 1
ATOM 570 O O . VAL A 1 67 ? -17.448 6.991 5.237 1.00 93.62 67 VAL A O 1
ATOM 573 N N . GLN A 1 68 ? -18.552 7.960 6.929 1.00 86.56 68 GLN A N 1
ATOM 574 C CA . GLN A 1 68 ? -19.006 9.113 6.140 1.00 86.56 68 GLN A CA 1
ATOM 575 C C . GLN A 1 68 ? -18.137 10.346 6.389 1.00 86.56 68 GLN A C 1
ATOM 577 O O . GLN A 1 68 ? -17.754 11.035 5.447 1.00 86.56 68 GLN A O 1
ATOM 582 N N . ASP A 1 69 ? -17.788 10.595 7.651 1.00 93.56 69 ASP A N 1
ATOM 583 C CA . ASP A 1 69 ? -16.968 11.739 8.030 1.00 93.56 69 ASP A CA 1
ATOM 584 C C . ASP A 1 69 ? -15.473 11.447 7.842 1.00 93.56 69 ASP A C 1
ATOM 586 O O . ASP A 1 69 ? -14.982 10.361 8.169 1.00 93.56 69 ASP A O 1
ATOM 590 N N . ILE A 1 70 ? -14.714 12.461 7.416 1.00 94.69 70 ILE A N 1
ATOM 591 C CA . ILE A 1 70 ? -13.250 12.387 7.272 1.00 94.69 70 ILE A CA 1
ATOM 592 C C . ILE A 1 70 ? -12.547 11.965 8.566 1.00 94.69 70 ILE A C 1
ATOM 594 O O . ILE A 1 70 ? -11.609 11.171 8.538 1.00 94.69 70 ILE A O 1
ATOM 598 N N . GLN A 1 71 ? -13.023 12.457 9.707 1.00 96.69 71 GLN A N 1
ATOM 599 C CA . GLN A 1 71 ? -12.485 12.122 11.023 1.00 96.69 71 GLN A CA 1
ATOM 600 C C . GLN A 1 71 ? -12.576 10.607 11.299 1.00 96.69 71 GLN A C 1
ATOM 602 O O . GLN A 1 71 ? -11.603 9.999 11.740 1.00 96.69 71 GLN A O 1
ATOM 607 N N . ASP A 1 72 ? -13.704 9.975 10.956 1.00 96.94 72 ASP A N 1
ATOM 608 C CA . ASP A 1 72 ? -13.922 8.545 11.171 1.00 96.94 72 ASP A CA 1
ATOM 609 C C . ASP A 1 72 ? -13.152 7.724 10.131 1.00 96.94 72 ASP A C 1
ATOM 611 O O . ASP A 1 72 ? -12.612 6.671 10.470 1.00 96.94 72 ASP A O 1
ATOM 615 N N . LEU A 1 73 ? -13.021 8.217 8.894 1.00 96.81 73 LEU A N 1
ATOM 616 C CA . LEU A 1 73 ? -12.155 7.616 7.877 1.00 96.81 73 LEU A CA 1
ATOM 617 C C . LEU A 1 73 ? -10.701 7.533 8.357 1.00 96.81 73 LEU A C 1
ATOM 619 O O . LEU A 1 73 ? -10.120 6.446 8.362 1.00 96.81 73 LEU A O 1
ATOM 623 N N . ILE A 1 74 ? -10.127 8.658 8.795 1.00 96.75 74 ILE A N 1
ATOM 624 C CA . ILE A 1 74 ? -8.744 8.713 9.285 1.00 96.75 74 ILE A CA 1
ATOM 625 C C . ILE A 1 74 ? -8.591 7.804 10.508 1.00 96.75 74 ILE A C 1
ATOM 627 O O . ILE A 1 74 ? -7.673 6.983 10.566 1.00 96.75 74 ILE A O 1
ATOM 631 N N . PHE A 1 75 ? -9.509 7.908 11.472 1.00 97.19 75 PHE A N 1
ATOM 632 C CA . PHE A 1 75 ? -9.434 7.150 12.716 1.00 97.19 75 PHE A CA 1
ATOM 633 C C . PHE A 1 75 ? -9.493 5.637 12.480 1.00 97.19 75 PHE A C 1
ATOM 635 O O . PHE A 1 75 ? -8.656 4.892 12.996 1.00 97.19 75 PHE A O 1
ATOM 642 N N . ASN A 1 76 ? -10.418 5.165 11.642 1.00 97.00 76 ASN A N 1
ATOM 643 C CA . ASN A 1 76 ? -10.546 3.739 11.348 1.00 97.00 76 ASN A CA 1
ATOM 644 C C . ASN A 1 76 ? -9.409 3.210 10.464 1.00 97.00 76 ASN A C 1
ATOM 646 O O . ASN A 1 76 ? -8.988 2.068 10.663 1.00 97.00 76 ASN A O 1
ATOM 650 N N . ALA A 1 77 ? -8.858 4.020 9.552 1.00 95.62 77 ALA A N 1
ATOM 651 C CA . ALA A 1 77 ? -7.656 3.656 8.800 1.00 95.62 77 ALA A CA 1
ATOM 652 C C . ALA A 1 77 ? -6.448 3.465 9.736 1.00 95.62 77 ALA A C 1
ATOM 654 O O . ALA A 1 77 ? -5.734 2.462 9.631 1.00 95.62 77 ALA A O 1
ATOM 655 N N . ILE A 1 78 ? -6.264 4.367 10.711 1.00 94.38 78 ILE A N 1
ATOM 656 C CA . ILE A 1 78 ? -5.229 4.248 11.751 1.00 94.38 78 ILE A CA 1
ATOM 657 C C . ILE A 1 78 ? -5.423 2.966 12.560 1.00 94.38 78 ILE A C 1
ATOM 659 O O . ILE A 1 78 ? -4.488 2.171 12.674 1.00 94.38 78 ILE A O 1
ATOM 663 N N . ILE A 1 79 ? -6.628 2.729 13.092 1.00 93.94 79 ILE A N 1
ATOM 664 C CA . ILE A 1 79 ? -6.928 1.521 13.873 1.00 93.94 79 ILE A CA 1
ATOM 665 C C . ILE A 1 79 ? -6.613 0.276 13.039 1.00 93.94 79 ILE A C 1
ATOM 667 O O . ILE A 1 79 ? -5.857 -0.590 13.486 1.00 93.94 79 ILE A O 1
ATOM 671 N N . TYR A 1 80 ? -7.122 0.193 11.809 1.00 94.00 80 TYR A N 1
ATOM 672 C CA . TYR A 1 80 ? -6.890 -0.960 10.948 1.00 94.00 80 TYR A CA 1
ATOM 673 C C . TYR A 1 80 ? -5.402 -1.204 10.693 1.00 94.00 80 TYR A C 1
ATOM 675 O O . TYR A 1 80 ? -4.931 -2.330 10.872 1.00 94.00 80 TYR A O 1
ATOM 683 N N . ARG A 1 81 ? -4.640 -0.171 10.318 1.00 91.81 81 ARG A N 1
ATOM 684 C CA . ARG A 1 81 ? -3.217 -0.315 9.978 1.00 91.81 81 ARG A CA 1
ATOM 685 C C . ARG A 1 81 ? -2.320 -0.532 11.188 1.00 91.81 81 ARG A C 1
ATOM 687 O O . ARG A 1 81 ? -1.297 -1.201 11.040 1.00 91.81 81 ARG A O 1
ATOM 694 N N . LEU A 1 82 ? -2.725 -0.083 12.378 1.00 88.00 82 LEU A N 1
ATOM 695 C CA . LEU A 1 82 ? -2.061 -0.455 13.624 1.00 88.00 82 LEU A CA 1
ATOM 696 C C . LEU A 1 82 ? -2.133 -1.970 13.830 1.00 88.00 82 LEU A C 1
ATOM 698 O O . LEU A 1 82 ? -1.091 -2.606 13.937 1.00 88.00 82 LEU A O 1
ATOM 702 N N . TYR A 1 83 ? -3.318 -2.588 13.838 1.00 86.88 83 TYR A N 1
ATOM 703 C CA . TYR A 1 83 ? -3.431 -4.039 14.084 1.00 86.88 83 TYR A CA 1
ATOM 704 C C . TYR A 1 83 ? -3.042 -4.895 12.867 1.00 86.88 83 TYR A C 1
ATOM 706 O O . TYR A 1 83 ? -2.518 -6.006 13.024 1.00 86.88 83 TYR A O 1
ATOM 714 N N . ASN A 1 84 ? -3.280 -4.368 11.664 1.00 86.00 84 ASN A N 1
ATOM 715 C CA . ASN A 1 84 ? -3.015 -4.962 10.354 1.00 86.00 84 ASN A CA 1
ATOM 716 C C . ASN A 1 84 ? -3.542 -6.407 10.222 1.00 86.00 84 ASN A C 1
ATOM 718 O O . ASN A 1 84 ? -2.885 -7.270 9.637 1.00 86.00 84 ASN A O 1
ATOM 722 N N . LYS A 1 85 ? -4.703 -6.699 10.830 1.00 88.94 85 LYS A N 1
ATOM 723 C CA . LYS A 1 85 ? -5.359 -8.017 10.838 1.00 88.94 85 LYS A CA 1
ATOM 724 C C . LYS A 1 85 ? -6.868 -7.841 10.670 1.00 88.94 85 LYS A C 1
ATOM 726 O O . LYS A 1 85 ? -7.515 -7.286 11.552 1.00 88.94 85 LYS A O 1
ATOM 731 N N . ILE A 1 86 ? -7.414 -8.385 9.580 1.00 91.06 86 ILE A N 1
ATOM 732 C CA . ILE 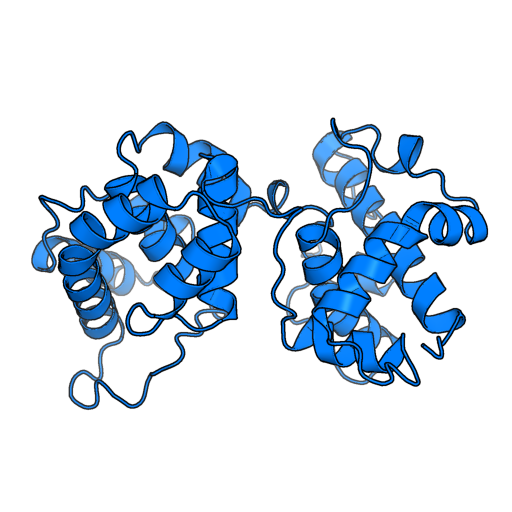A 1 86 ? -8.854 -8.338 9.264 1.00 91.06 86 ILE A CA 1
ATOM 733 C C . ILE A 1 86 ? -9.690 -8.880 10.429 1.00 91.06 86 ILE A C 1
ATOM 735 O O . ILE A 1 86 ? -10.488 -8.139 10.983 1.00 91.06 86 ILE A O 1
ATOM 739 N N . ALA A 1 87 ? -9.400 -10.099 10.896 1.00 89.69 87 ALA A N 1
ATOM 740 C CA . ALA A 1 87 ? -10.144 -10.726 11.994 1.00 89.69 87 ALA A CA 1
ATOM 741 C C . ALA A 1 87 ? -10.151 -9.904 13.300 1.00 89.69 87 ALA A C 1
ATOM 743 O O . ALA A 1 87 ? -11.121 -9.946 14.047 1.00 89.69 87 ALA A O 1
ATOM 744 N N . THR A 1 88 ? -9.086 -9.140 13.586 1.00 88.38 88 THR A N 1
ATOM 745 C CA . THR A 1 88 ? -9.084 -8.229 14.746 1.00 88.38 88 THR A CA 1
ATOM 746 C C . THR A 1 88 ? -10.034 -7.061 14.510 1.00 88.38 88 THR A C 1
ATOM 748 O O . THR A 1 88 ? -10.803 -6.711 15.395 1.00 88.38 88 THR A O 1
ATOM 751 N N . PHE A 1 89 ? -9.998 -6.463 13.319 1.00 90.69 89 PHE A N 1
ATOM 752 C CA . PHE A 1 89 ? -10.837 -5.315 12.986 1.00 90.69 89 PHE A CA 1
ATOM 753 C C . PHE A 1 89 ? -12.324 -5.675 12.842 1.00 90.69 89 PHE A C 1
ATOM 755 O O . PHE A 1 89 ? -13.182 -4.871 13.183 1.00 90.69 89 PHE A O 1
ATOM 762 N N . GLU A 1 90 ? -12.655 -6.884 12.389 1.00 90.06 90 GLU A N 1
ATOM 763 C CA . GLU A 1 90 ? -14.046 -7.361 12.339 1.00 90.06 90 GLU A CA 1
ATOM 764 C C . GLU A 1 90 ? -14.674 -7.439 13.737 1.00 90.06 90 GLU A C 1
ATOM 766 O O . GLU A 1 90 ? -15.832 -7.070 13.915 1.00 90.06 90 GLU A O 1
ATOM 771 N N . GLN A 1 91 ? -13.892 -7.839 14.744 1.00 85.75 91 GLN A N 1
ATOM 772 C CA . GLN A 1 91 ? -14.310 -7.813 16.153 1.00 85.75 91 GLN A CA 1
ATOM 773 C C . GLN A 1 91 ? -14.243 -6.404 16.764 1.00 85.75 91 GLN A C 1
ATOM 775 O O . GLN A 1 91 ? -14.992 -6.099 17.685 1.00 85.75 91 GLN A O 1
ATOM 780 N N . VAL A 1 92 ? -13.366 -5.570 16.199 1.00 81.12 92 VAL A N 1
ATOM 781 C CA . VAL A 1 92 ? -13.212 -4.110 16.301 1.00 81.12 92 VAL A CA 1
ATOM 782 C C . VAL A 1 92 ? -14.447 -3.243 16.085 1.00 81.12 92 VAL A C 1
ATOM 784 O O . VAL A 1 92 ? -14.629 -2.231 16.748 1.00 81.12 92 VAL A O 1
ATOM 787 N N . TRP A 1 93 ? -15.227 -3.625 15.066 1.00 84.19 93 TRP A N 1
ATOM 788 C CA . TRP A 1 93 ? -16.164 -2.787 14.297 1.00 84.19 93 TRP A CA 1
ATOM 789 C C . TRP A 1 93 ? -15.655 -1.362 13.982 1.00 84.19 93 TRP A C 1
ATOM 791 O O . TRP A 1 93 ? -14.544 -0.956 14.322 1.00 84.19 93 TRP A O 1
ATOM 801 N N . ILE A 1 94 ? -16.459 -0.610 13.230 1.00 92.88 94 ILE A N 1
ATOM 802 C CA . ILE A 1 94 ? -16.153 0.782 12.890 1.00 92.88 94 ILE A CA 1
ATOM 803 C C . ILE A 1 94 ? -16.334 1.649 14.131 1.00 92.88 94 ILE A C 1
ATOM 805 O O . ILE A 1 94 ? -17.390 1.625 14.761 1.00 92.88 94 ILE A O 1
ATOM 809 N N . GLN A 1 95 ? -15.308 2.422 14.465 1.00 94.88 95 GLN A N 1
ATOM 810 C CA . GLN A 1 95 ? -15.317 3.340 15.594 1.00 94.88 95 GLN A CA 1
ATOM 811 C C . GLN A 1 95 ? -15.759 4.733 15.146 1.00 94.88 95 GLN A C 1
ATOM 813 O O . GLN A 1 95 ? -15.300 5.223 14.117 1.00 94.88 95 GLN A O 1
ATOM 818 N N . ASN A 1 96 ? -16.609 5.386 15.935 1.00 94.62 96 ASN A N 1
ATOM 819 C CA . ASN A 1 96 ? -16.888 6.809 15.774 1.00 94.62 96 ASN A CA 1
ATOM 820 C C . ASN A 1 96 ? -15.970 7.592 16.711 1.00 94.62 96 ASN A C 1
ATOM 822 O O . ASN A 1 96 ? -15.996 7.372 17.920 1.00 94.62 96 ASN A O 1
ATOM 826 N N . VAL A 1 97 ? -15.164 8.500 16.167 1.00 95.62 97 VAL A N 1
ATOM 827 C CA . VAL A 1 97 ? -14.101 9.161 16.931 1.00 95.62 97 VAL A CA 1
ATOM 828 C C . VAL A 1 97 ? -14.642 10.054 18.050 1.00 95.62 97 VAL A C 1
ATOM 830 O O . VAL A 1 97 ? -14.043 10.130 19.117 1.00 95.62 97 VAL A O 1
ATOM 833 N N . LYS A 1 98 ? -15.804 10.689 17.844 1.00 93.31 98 LYS A N 1
ATOM 834 C CA . LYS A 1 98 ? -16.431 11.579 18.838 1.00 93.31 98 LYS A CA 1
ATOM 835 C C . LYS A 1 98 ? -16.954 10.817 20.055 1.00 93.31 98 LYS A C 1
ATOM 837 O O . LYS A 1 98 ? -16.986 11.373 21.147 1.00 93.31 98 LYS A O 1
ATOM 842 N N . ASN A 1 99 ? -17.348 9.562 19.852 1.00 93.12 99 ASN A N 1
ATOM 843 C CA . ASN A 1 99 ? -17.927 8.692 20.872 1.00 93.12 99 ASN A CA 1
ATOM 844 C C . ASN A 1 99 ? -17.004 7.511 21.209 1.00 93.12 99 ASN A C 1
ATOM 846 O O . ASN A 1 99 ? -17.482 6.465 21.645 1.00 93.12 99 ASN A O 1
ATOM 850 N N . PHE A 1 100 ? -15.699 7.638 20.954 1.00 96.31 100 PHE A N 1
ATOM 851 C CA . PHE A 1 100 ? -14.759 6.550 21.187 1.00 96.31 100 PHE A CA 1
ATOM 852 C C . PHE A 1 100 ? -14.640 6.242 22.687 1.00 96.31 100 PHE A C 1
ATOM 854 O O . PHE A 1 100 ? -14.271 7.106 23.481 1.00 96.31 100 PHE A O 1
ATOM 861 N N . ASP A 1 101 ? -14.921 4.993 23.066 1.00 95.38 101 ASP A N 1
ATOM 862 C CA . ASP A 1 101 ? -14.760 4.496 24.433 1.00 95.38 101 ASP A CA 1
ATOM 863 C C . ASP A 1 101 ? -13.554 3.551 24.506 1.00 95.38 101 ASP A C 1
ATOM 865 O O . ASP A 1 101 ? -13.587 2.399 24.056 1.00 95.38 101 ASP A O 1
ATOM 869 N N . ARG A 1 102 ? -12.468 4.036 25.117 1.00 94.69 102 ARG A N 1
ATOM 870 C CA . ARG A 1 102 ? -11.251 3.245 25.332 1.00 94.69 102 ARG A CA 1
ATOM 871 C C . ARG A 1 102 ? -11.517 1.970 26.137 1.00 94.69 102 ARG A C 1
ATOM 873 O O . ARG A 1 102 ? -10.882 0.951 25.867 1.00 94.69 102 ARG A O 1
ATOM 880 N N . GLY A 1 103 ? -12.383 2.028 27.146 1.00 94.50 103 GLY A N 1
ATOM 881 C CA . GLY A 1 103 ? -12.683 0.908 28.032 1.00 94.50 103 GLY A CA 1
ATOM 882 C C . GLY A 1 103 ? -13.367 -0.232 27.286 1.00 94.50 103 GLY A C 1
ATOM 883 O O . GLY A 1 103 ? -12.921 -1.379 27.378 1.00 94.50 103 GLY A O 1
ATOM 884 N N . GLU A 1 104 ? -14.390 0.079 26.487 1.00 94.00 104 GLU A N 1
ATOM 885 C CA . GLU A 1 104 ? -15.047 -0.912 25.627 1.00 94.00 104 GLU A CA 1
ATOM 886 C C . GLU A 1 104 ? -14.096 -1.470 24.564 1.00 94.00 104 GLU A C 1
ATOM 888 O O . GLU A 1 104 ? -14.045 -2.68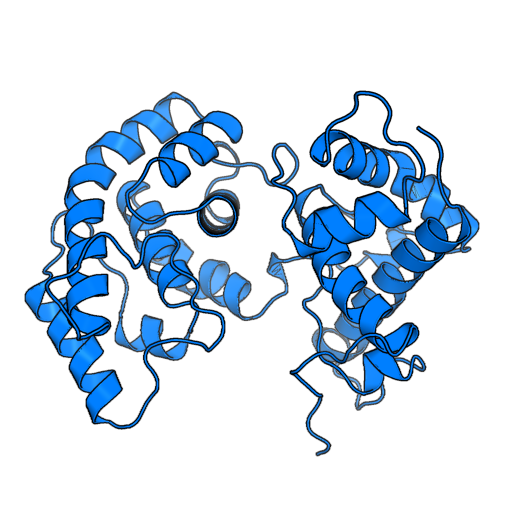4 24.338 1.00 94.00 104 GLU A O 1
ATOM 893 N N . PHE A 1 105 ? -13.306 -0.595 23.942 1.00 93.62 105 PHE A N 1
ATOM 894 C CA . PHE A 1 105 ? -12.338 -0.983 22.926 1.00 93.62 105 PHE A CA 1
ATOM 895 C C . PHE A 1 105 ? -11.264 -1.928 23.488 1.00 93.62 105 PHE A C 1
ATOM 897 O O . PHE A 1 105 ? -10.990 -2.987 22.919 1.00 93.62 105 PHE A O 1
ATOM 904 N N . GLU A 1 106 ? -10.682 -1.596 24.644 1.00 93.12 106 GLU A N 1
ATOM 905 C CA . GLU A 1 106 ? -9.695 -2.441 25.315 1.00 93.12 106 GLU A CA 1
ATOM 906 C C . GLU A 1 106 ? -10.292 -3.784 25.737 1.00 93.12 106 GLU A C 1
ATOM 908 O O . GLU A 1 106 ? -9.663 -4.824 25.522 1.00 93.12 106 GLU A O 1
ATOM 913 N N . LYS A 1 107 ? -11.506 -3.777 26.300 1.00 92.56 107 LYS A N 1
ATOM 914 C CA . LYS A 1 107 ? -12.203 -4.995 26.718 1.00 92.56 107 LYS A CA 1
ATOM 915 C C . LYS A 1 107 ? -12.318 -5.987 25.563 1.00 92.56 107 LYS A C 1
ATOM 917 O O . LYS A 1 107 ? -11.958 -7.149 25.730 1.00 92.56 107 LYS A O 1
ATOM 922 N N . LYS A 1 108 ? -12.717 -5.539 24.374 1.00 91.62 108 LYS A N 1
ATOM 923 C CA . LYS A 1 108 ? -12.862 -6.438 23.220 1.00 91.62 108 LYS A CA 1
ATOM 924 C C . LYS A 1 108 ? -11.534 -6.936 22.666 1.00 91.62 108 LYS A C 1
ATOM 926 O O . LYS A 1 108 ? -11.420 -8.097 22.284 1.00 91.62 108 LYS A O 1
ATOM 931 N N . LEU A 1 109 ? -10.482 -6.119 22.697 1.00 91.19 109 LEU A N 1
ATOM 932 C CA . LEU A 1 109 ? -9.137 -6.608 22.376 1.00 91.19 109 LEU A CA 1
ATOM 933 C C . LEU A 1 109 ? -8.657 -7.685 23.360 1.00 91.19 109 LEU A C 1
ATOM 935 O O . LEU A 1 109 ? -7.938 -8.603 22.958 1.00 91.19 109 LEU A O 1
ATOM 939 N N . ARG A 1 110 ? -9.044 -7.586 24.639 1.00 90.88 110 ARG A N 1
ATOM 940 C CA . ARG A 1 110 ? -8.785 -8.633 25.636 1.00 90.88 110 ARG A CA 1
ATOM 941 C C . ARG A 1 110 ? -9.597 -9.890 25.346 1.00 90.88 110 ARG A C 1
ATOM 943 O O . ARG A 1 110 ? -9.007 -10.958 25.329 1.00 90.88 110 ARG A O 1
ATOM 950 N N . GLU A 1 111 ? -10.875 -9.771 24.993 1.00 91.25 111 GLU A N 1
ATOM 951 C CA . GLU A 1 111 ? -11.713 -10.916 24.596 1.00 91.25 111 GLU A CA 1
ATOM 952 C C . GLU A 1 111 ? -11.114 -11.689 23.402 1.00 91.25 111 GLU A C 1
ATOM 954 O O . GLU A 1 111 ? -11.047 -12.919 23.433 1.00 91.25 111 GLU A O 1
ATOM 959 N N . ILE A 1 112 ? -10.575 -10.989 22.391 1.00 88.62 112 ILE A N 1
ATOM 960 C CA . ILE A 1 112 ? -9.836 -11.615 21.275 1.00 88.62 112 ILE A CA 1
ATOM 961 C C . ILE A 1 112 ? -8.604 -12.372 21.783 1.00 88.62 112 ILE A C 1
ATOM 963 O O . ILE A 1 112 ? -8.313 -13.478 21.336 1.00 88.62 112 ILE A O 1
ATOM 967 N N . LYS A 1 113 ? -7.840 -11.768 22.695 1.00 86.00 113 LYS A N 1
ATOM 968 C CA . LYS A 1 113 ? -6.630 -12.381 23.256 1.00 86.00 113 LYS A CA 1
ATOM 969 C C . LYS A 1 113 ? -6.971 -13.624 24.086 1.00 86.00 113 LYS A C 1
ATOM 971 O O . LYS A 1 113 ? -6.279 -14.635 23.976 1.00 86.00 113 LYS A O 1
ATOM 976 N N . ASP A 1 114 ? -8.030 -13.545 24.884 1.00 88.25 114 ASP A N 1
ATOM 977 C CA . ASP A 1 114 ? -8.449 -14.579 25.829 1.00 88.25 114 ASP A CA 1
ATOM 978 C C . ASP A 1 114 ? -9.118 -15.772 25.124 1.00 88.25 114 ASP A C 1
ATOM 980 O O . ASP A 1 114 ? -9.050 -16.894 25.623 1.00 88.25 114 ASP A O 1
ATOM 984 N N . SER A 1 115 ? -9.665 -15.582 23.915 1.00 86.81 115 SER A N 1
ATOM 985 C CA . SER A 1 115 ? -10.140 -16.679 23.053 1.00 86.81 115 SER A CA 1
ATOM 986 C C . SER A 1 115 ? -9.010 -17.505 22.413 1.00 86.81 115 SER A C 1
ATOM 988 O O . SER A 1 115 ? -9.266 -18.481 21.707 1.00 86.81 115 SER A O 1
ATOM 990 N N . GLY A 1 116 ? -7.747 -17.137 22.656 1.00 80.62 116 GLY A N 1
ATOM 991 C CA . GLY A 1 116 ? -6.566 -17.771 22.067 1.00 80.62 116 GLY A CA 1
ATOM 992 C C . GLY A 1 116 ? -6.191 -17.216 20.690 1.00 80.62 116 GLY A C 1
ATOM 993 O O . GLY A 1 116 ? -5.197 -17.650 20.095 1.00 80.62 116 GLY A O 1
ATOM 994 N N . GLU A 1 117 ? -6.935 -16.235 20.177 1.00 82.88 117 GLU A N 1
ATOM 995 C CA . GLU A 1 117 ? -6.592 -15.550 18.942 1.00 82.88 117 GLU A CA 1
ATOM 996 C C . GLU A 1 117 ? -5.489 -14.501 19.129 1.00 82.88 117 GLU A C 1
ATOM 998 O O . GLU A 1 117 ? -5.367 -13.792 20.127 1.00 82.88 117 GLU A O 1
ATOM 1003 N N . LYS A 1 118 ? -4.658 -14.340 18.095 1.00 81.50 118 LYS A N 1
ATOM 1004 C CA . LYS A 1 118 ? -3.663 -13.263 18.071 1.00 81.50 118 LYS A CA 1
ATOM 1005 C C . LYS A 1 118 ? -4.321 -11.953 17.662 1.00 81.50 118 LYS A C 1
ATOM 1007 O O . LYS A 1 118 ? -4.749 -11.830 16.519 1.00 81.50 118 LYS A O 1
ATOM 1012 N N . VAL A 1 119 ? -4.288 -10.955 18.538 1.00 77.31 119 VAL A N 1
ATOM 1013 C CA . VAL A 1 119 ? -4.740 -9.580 18.243 1.00 77.31 119 VAL A CA 1
ATOM 1014 C C . VAL A 1 119 ? -3.882 -8.908 17.160 1.00 77.31 119 VAL A C 1
ATOM 1016 O O . VAL A 1 119 ? -4.377 -8.130 16.348 1.00 77.31 119 VAL A O 1
ATOM 1019 N N . PHE A 1 120 ? -2.590 -9.230 17.117 1.00 78.75 120 PHE A N 1
ATOM 1020 C CA . PHE A 1 120 ? -1.607 -8.570 16.258 1.00 78.75 120 PHE A CA 1
ATOM 1021 C C . PHE A 1 120 ? -0.992 -9.544 15.254 1.00 78.75 120 PHE A C 1
ATOM 1023 O O . PHE A 1 120 ? -0.767 -10.716 15.570 1.00 78.75 120 PHE A O 1
ATOM 1030 N N . THR A 1 121 ? -0.630 -9.052 14.069 1.00 69.06 121 THR A N 1
ATOM 1031 C CA . THR A 1 121 ? 0.218 -9.820 13.146 1.00 69.06 121 THR A CA 1
ATOM 1032 C C . THR A 1 121 ? 1.690 -9.791 13.567 1.00 69.06 121 THR A C 1
ATOM 1034 O O . THR A 1 121 ? 2.134 -8.927 14.323 1.00 69.06 121 THR A O 1
ATOM 1037 N N . ASN A 1 122 ? 2.490 -10.711 13.016 1.00 56.81 122 ASN A N 1
ATOM 1038 C CA . ASN A 1 122 ? 3.953 -10.701 13.171 1.00 56.81 122 ASN A CA 1
ATOM 1039 C C . ASN A 1 122 ? 4.622 -9.467 12.526 1.00 56.81 122 ASN A C 1
ATOM 1041 O O . ASN A 1 122 ? 5.813 -9.251 12.735 1.00 56.81 122 ASN A O 1
ATOM 1045 N N . ALA A 1 123 ? 3.883 -8.708 11.709 1.00 53.22 123 ALA A N 1
ATOM 1046 C CA . ALA A 1 123 ? 4.328 -7.481 11.052 1.00 53.22 123 ALA A CA 1
ATOM 1047 C C . ALA A 1 123 ? 3.912 -6.214 11.819 1.00 53.22 123 ALA A C 1
ATOM 1049 O O . ALA A 1 123 ? 4.117 -5.114 11.317 1.00 53.22 123 ALA A O 1
ATOM 1050 N N . PHE A 1 124 ? 3.339 -6.356 13.021 1.00 55.19 124 PHE A N 1
ATOM 1051 C CA . PHE A 1 124 ? 3.059 -5.228 13.901 1.00 55.19 124 PHE A CA 1
ATOM 1052 C C . PHE A 1 124 ? 4.373 -4.553 14.310 1.00 55.19 124 PHE A C 1
ATOM 1054 O O . PHE A 1 124 ? 5.084 -5.040 15.191 1.00 55.19 124 PHE A O 1
ATOM 1061 N N . ILE A 1 125 ? 4.692 -3.443 13.653 1.00 54.31 125 ILE A N 1
ATOM 1062 C CA . ILE A 1 125 ? 5.839 -2.591 13.953 1.00 54.31 125 ILE A CA 1
ATOM 1063 C C . ILE A 1 125 ? 5.264 -1.235 14.348 1.00 54.31 125 ILE A C 1
ATOM 1065 O O . ILE A 1 125 ? 4.860 -0.460 13.490 1.00 54.31 125 ILE A O 1
ATOM 1069 N N . VAL A 1 126 ? 5.220 -0.958 15.649 1.00 52.69 126 VAL A N 1
ATOM 1070 C CA . VAL A 1 126 ? 4.955 0.390 16.160 1.00 52.69 126 VAL A CA 1
ATOM 1071 C C . VAL A 1 126 ? 6.297 0.995 16.539 1.00 52.69 126 VAL A C 1
ATOM 1073 O O . VAL A 1 126 ? 6.957 0.543 17.472 1.00 52.69 126 VAL A O 1
ATOM 1076 N N . SER A 1 127 ? 6.750 1.983 15.779 1.00 44.41 127 SER A N 1
ATOM 1077 C CA . SER A 1 127 ? 7.908 2.799 16.139 1.00 44.41 127 SER A CA 1
ATOM 1078 C C . SER A 1 127 ? 7.568 3.609 17.393 1.00 44.41 127 SER A C 1
ATOM 1080 O O . SER A 1 127 ? 6.638 4.404 17.371 1.00 44.41 127 SER A O 1
ATOM 1082 N N . GLY A 1 128 ? 8.296 3.384 18.492 1.00 42.44 128 GLY A N 1
ATOM 1083 C CA . GLY A 1 128 ? 8.143 4.164 19.730 1.00 42.44 128 GLY A CA 1
ATOM 1084 C C . GLY A 1 128 ? 8.114 3.364 21.032 1.00 42.44 128 GLY A C 1
ATOM 1085 O O . GLY A 1 128 ? 8.101 3.986 22.090 1.00 42.44 128 GLY A O 1
ATOM 1086 N N . TYR A 1 129 ? 8.127 2.019 20.983 1.00 47.47 129 TYR A N 1
ATOM 1087 C CA . TYR A 1 129 ? 7.977 1.071 22.115 1.00 47.47 129 TYR A CA 1
ATOM 1088 C C . TYR A 1 129 ? 8.612 1.470 23.472 1.00 47.47 129 TYR A C 1
ATOM 1090 O O . TYR A 1 129 ? 8.131 1.022 24.514 1.00 47.47 129 TYR A O 1
ATOM 1098 N N . SER A 1 130 ? 9.647 2.308 23.486 1.00 42.03 130 SER A N 1
ATOM 1099 C CA . SER A 1 130 ? 10.349 2.804 24.671 1.00 42.03 130 SER A CA 1
ATOM 1100 C C . SER A 1 130 ? 9.609 3.849 25.526 1.00 42.03 130 SER A C 1
ATOM 1102 O O . SER A 1 130 ? 9.955 3.968 26.696 1.00 42.03 130 SER A O 1
ATOM 1104 N N . PHE A 1 131 ? 8.610 4.593 25.023 1.00 43.22 131 PHE A N 1
ATOM 1105 C CA . PHE A 1 131 ? 8.045 5.734 25.783 1.00 43.22 131 PHE A CA 1
ATOM 1106 C C . PHE A 1 131 ? 6.900 5.392 26.759 1.00 43.22 131 PHE A C 1
ATOM 1108 O O . PHE A 1 131 ? 6.724 6.094 27.750 1.00 43.22 131 PHE A O 1
ATOM 1115 N N . VAL A 1 132 ? 6.158 4.292 26.564 1.00 49.81 132 VAL A N 1
ATOM 1116 C CA . VAL A 1 132 ? 5.140 3.828 27.535 1.00 49.81 132 VAL A CA 1
ATOM 1117 C C . VAL A 1 132 ? 5.767 2.748 28.414 1.00 49.81 132 VAL A C 1
ATOM 1119 O O . VAL A 1 132 ? 5.439 1.569 28.329 1.00 49.81 132 VAL A O 1
ATOM 1122 N N . ALA A 1 133 ? 6.755 3.124 29.221 1.00 47.69 133 ALA A N 1
ATOM 1123 C CA . ALA A 1 133 ? 7.506 2.180 30.052 1.00 47.69 133 ALA A CA 1
ATOM 1124 C C . ALA A 1 133 ? 6.656 1.500 31.152 1.00 47.69 133 ALA A C 1
ATOM 1126 O O . ALA A 1 133 ? 7.091 0.503 31.719 1.00 47.69 133 ALA A O 1
ATOM 1127 N N . SER A 1 134 ? 5.445 1.994 31.444 1.00 51.25 134 SER A N 1
ATOM 1128 C CA . SER A 1 134 ? 4.630 1.529 32.576 1.00 51.25 134 SER A CA 1
ATOM 1129 C C . SER A 1 134 ? 3.610 0.423 32.268 1.00 51.25 134 SER A C 1
ATOM 1131 O O . SER A 1 134 ? 3.128 -0.210 33.203 1.00 51.25 134 SER A O 1
ATOM 1133 N N . GLU A 1 135 ? 3.290 0.135 31.000 1.00 55.31 135 GLU A N 1
ATOM 1134 C CA . GLU A 1 135 ? 2.293 -0.891 30.641 1.00 55.31 135 GLU A CA 1
ATOM 1135 C C . GLU A 1 135 ? 2.930 -2.059 29.881 1.00 55.31 135 GLU A C 1
ATOM 1137 O O . GLU A 1 135 ? 3.134 -1.997 28.668 1.00 55.31 135 GLU A O 1
ATOM 1142 N N . TRP A 1 136 ? 3.238 -3.154 30.581 1.00 61.44 136 TRP A N 1
ATOM 1143 C CA . TRP A 1 136 ? 3.787 -4.376 29.972 1.00 61.44 136 TRP A CA 1
ATOM 1144 C C . TRP A 1 136 ? 2.813 -5.057 28.994 1.00 61.44 136 TRP A C 1
ATOM 1146 O O . TRP A 1 136 ? 3.241 -5.799 28.110 1.00 61.44 136 TRP A O 1
ATOM 1156 N N . ASP A 1 137 ? 1.508 -4.795 29.120 1.00 81.50 137 ASP A N 1
ATOM 1157 C CA . ASP A 1 137 ? 0.481 -5.383 28.265 1.00 81.50 137 ASP A CA 1
ATOM 1158 C C . ASP A 1 137 ? 0.267 -4.575 26.978 1.00 81.50 137 ASP A C 1
ATOM 1160 O O . ASP A 1 137 ? -0.088 -3.395 26.989 1.00 81.50 137 ASP A O 1
ATOM 1164 N N . LYS A 1 138 ? 0.458 -5.245 25.838 1.00 79.88 138 LYS A N 1
ATOM 1165 C CA . LYS A 1 138 ? 0.388 -4.631 24.508 1.00 79.88 138 LYS A CA 1
ATOM 1166 C C . LYS A 1 138 ? -1.009 -4.092 24.181 1.00 79.88 138 LYS A C 1
ATOM 1168 O O . LYS A 1 138 ? -1.096 -3.081 23.499 1.00 79.88 138 LYS A O 1
ATOM 1173 N N . VAL A 1 139 ? -2.064 -4.745 24.674 1.00 86.06 139 VAL A N 1
ATOM 1174 C CA . VAL A 1 139 ? -3.462 -4.343 24.445 1.00 86.06 139 VAL A CA 1
ATOM 1175 C C . VAL A 1 139 ? -3.792 -3.025 25.153 1.00 86.06 139 VAL A C 1
ATOM 1177 O O . VAL A 1 139 ? -4.276 -2.105 24.500 1.00 86.06 139 VAL A O 1
ATOM 1180 N N . ALA A 1 140 ? -3.464 -2.899 26.445 1.00 85.81 140 ALA A N 1
ATOM 1181 C CA . ALA A 1 140 ? -3.651 -1.650 27.198 1.00 85.81 140 ALA A CA 1
ATOM 1182 C C . ALA A 1 140 ? -2.894 -0.474 26.565 1.00 85.81 140 ALA A C 1
ATOM 1184 O O . ALA A 1 140 ? -3.416 0.631 26.417 1.00 85.81 140 ALA A O 1
ATOM 1185 N N . ARG A 1 141 ? -1.672 -0.745 26.100 1.00 82.00 141 ARG A N 1
ATOM 1186 C CA . ARG A 1 141 ? -0.845 0.270 25.458 1.00 82.00 141 ARG A CA 1
ATOM 1187 C C . ARG A 1 141 ? -1.445 0.752 24.142 1.00 82.00 141 ARG A C 1
ATOM 1189 O O . ARG A 1 141 ? -1.490 1.953 23.896 1.00 82.00 141 ARG A O 1
ATOM 1196 N N . THR A 1 142 ? -1.885 -0.162 23.277 1.00 85.12 142 THR A N 1
ATOM 1197 C CA . THR A 1 142 ? -2.473 0.224 21.988 1.00 85.12 142 THR A CA 1
ATOM 1198 C C . THR A 1 142 ? -3.842 0.873 22.154 1.00 85.12 142 THR A C 1
ATOM 1200 O O . THR A 1 142 ? -4.146 1.786 21.393 1.00 85.12 142 THR A O 1
ATOM 1203 N N . SER A 1 143 ? -4.636 0.475 23.158 1.00 90.12 143 SER A N 1
ATOM 1204 C CA . SER A 1 143 ? -5.899 1.154 23.486 1.00 90.12 143 SER A CA 1
ATOM 1205 C C . SER A 1 143 ? -5.654 2.606 23.911 1.00 90.12 143 SER A C 1
ATOM 1207 O O . SER A 1 143 ? -6.351 3.499 23.440 1.00 90.12 143 SER A O 1
ATOM 1209 N N . ARG A 1 144 ? -4.618 2.863 24.725 1.00 89.50 144 ARG A N 1
ATOM 1210 C CA . ARG A 1 144 ? -4.218 4.220 25.130 1.00 89.50 144 ARG A CA 1
ATOM 1211 C C . ARG A 1 144 ? -3.774 5.074 23.947 1.00 89.50 144 ARG A C 1
ATOM 1213 O O . ARG A 1 144 ? -4.187 6.217 23.845 1.00 89.50 144 ARG A O 1
ATOM 1220 N N . ILE A 1 145 ? -2.964 4.518 23.045 1.00 87.69 145 ILE A N 1
ATOM 1221 C CA . ILE A 1 145 ? -2.515 5.240 21.844 1.00 87.69 145 ILE A CA 1
ATOM 1222 C C . ILE A 1 145 ? -3.716 5.669 20.995 1.00 87.69 145 ILE A C 1
ATOM 1224 O O . ILE A 1 145 ? -3.770 6.804 20.536 1.00 87.69 145 ILE A O 1
ATOM 1228 N N . ILE A 1 146 ? -4.682 4.772 20.801 1.00 92.25 146 ILE A N 1
ATOM 1229 C CA . ILE A 1 146 ? -5.885 5.067 20.016 1.00 92.25 146 ILE A CA 1
ATOM 1230 C C . ILE A 1 146 ? -6.751 6.116 20.721 1.00 92.25 146 ILE A C 1
ATOM 1232 O O . ILE A 1 146 ? -7.253 7.015 20.057 1.00 92.25 146 ILE A O 1
ATOM 1236 N N . ASP A 1 147 ? -6.862 6.059 22.049 1.00 93.81 147 ASP A N 1
ATOM 1237 C CA . ASP A 1 147 ? -7.543 7.082 22.850 1.00 93.81 147 ASP A CA 1
ATOM 1238 C C . ASP A 1 147 ? -6.885 8.464 22.715 1.00 93.81 147 ASP A C 1
ATOM 1240 O O . ASP A 1 147 ? -7.570 9.458 22.485 1.00 93.81 147 ASP A O 1
ATOM 1244 N N . ASP A 1 148 ? -5.556 8.541 22.780 1.00 92.38 148 ASP A N 1
ATOM 1245 C CA . ASP A 1 148 ? -4.829 9.801 22.597 1.00 92.38 148 ASP A CA 1
ATOM 1246 C C . ASP A 1 148 ? -4.997 10.352 21.176 1.00 92.38 148 ASP A C 1
ATOM 1248 O O . ASP A 1 148 ? -5.292 11.534 21.007 1.00 92.38 148 ASP A O 1
ATOM 1252 N N . ILE A 1 149 ? -4.902 9.490 20.159 1.00 93.75 149 ILE A N 1
ATOM 1253 C CA . ILE A 1 149 ? -5.155 9.864 18.763 1.00 93.75 149 ILE A CA 1
ATOM 1254 C C . ILE A 1 149 ? -6.596 10.365 18.592 1.00 93.75 149 ILE A C 1
ATOM 1256 O O . ILE A 1 149 ? -6.795 11.395 17.950 1.00 93.75 149 ILE A O 1
ATOM 1260 N N . SER A 1 150 ? -7.591 9.704 19.197 1.00 95.62 150 SER A N 1
ATOM 1261 C CA . SER A 1 150 ? -9.012 10.070 19.060 1.00 95.62 150 SER A CA 1
ATOM 1262 C C . SER A 1 150 ? -9.295 11.527 19.447 1.00 95.62 150 SER A C 1
ATOM 1264 O O . SER A 1 150 ? -10.121 12.186 18.821 1.00 95.62 150 SER A O 1
ATOM 1266 N N . LYS A 1 151 ? -8.541 12.070 20.412 1.00 95.44 151 LYS A N 1
ATOM 1267 C CA . LYS A 1 151 ? -8.660 13.461 20.876 1.00 95.44 151 LYS A CA 1
ATOM 1268 C C . LYS A 1 151 ? -8.094 14.467 19.869 1.00 95.44 151 LYS A C 1
ATOM 1270 O O . LYS A 1 151 ? -8.548 15.606 19.828 1.00 95.44 151 LYS A O 1
ATOM 1275 N N . THR A 1 152 ? -7.114 14.063 19.060 1.00 95.50 152 THR A N 1
ATOM 1276 C CA . THR A 1 152 ? -6.445 14.921 18.065 1.00 95.50 152 THR A CA 1
ATOM 1277 C C . THR A 1 152 ? -7.131 14.886 16.700 1.00 95.50 152 THR A C 1
ATOM 1279 O O . THR A 1 152 ? -7.141 15.894 15.992 1.00 95.50 152 THR A O 1
ATOM 1282 N N . ILE A 1 153 ? -7.731 13.750 16.330 1.00 96.50 153 ILE A N 1
ATOM 1283 C CA . ILE A 1 153 ? -8.318 13.536 15.000 1.00 96.50 153 ILE A CA 1
ATOM 1284 C C . ILE A 1 153 ? -9.340 14.604 14.579 1.00 96.50 153 ILE A C 1
ATOM 1286 O O . ILE A 1 153 ? -9.240 15.037 13.431 1.00 96.50 153 ILE A O 1
ATOM 1290 N N . PRO A 1 154 ? -10.280 15.080 15.424 1.00 95.31 154 PRO A N 1
ATOM 1291 C CA . PRO A 1 154 ? -11.242 16.094 14.995 1.00 95.31 154 PRO A CA 1
ATOM 1292 C C . PRO A 1 154 ? -10.575 17.358 14.430 1.00 95.31 154 PRO A C 1
ATOM 1294 O O . PRO A 1 154 ? -10.924 17.776 13.329 1.00 95.31 154 PRO A O 1
ATOM 1297 N N . SER A 1 155 ? -9.565 17.906 15.120 1.00 96.50 155 SER A N 1
ATOM 1298 C CA . SER A 1 155 ? -8.812 19.083 14.647 1.00 96.50 155 SER A CA 1
ATOM 1299 C C . SER A 1 155 ? -7.983 18.756 13.406 1.00 96.50 155 SER A C 1
ATOM 1301 O O . SER A 1 155 ? -8.086 19.437 12.390 1.00 96.50 155 SER A O 1
ATOM 1303 N N . LEU A 1 156 ? -7.217 17.661 13.463 1.00 96.69 156 LEU A N 1
ATOM 1304 C CA . LEU A 1 156 ? -6.323 17.248 12.380 1.00 96.69 156 LEU A CA 1
ATOM 1305 C C . LEU A 1 156 ? -7.077 17.000 11.067 1.00 96.69 156 LEU A C 1
ATOM 1307 O O . LEU A 1 156 ? -6.582 17.304 9.986 1.00 96.69 156 LEU A O 1
ATOM 1311 N N . SER A 1 157 ? -8.284 16.440 11.162 1.00 96.88 157 SER A N 1
ATOM 1312 C CA . SER A 1 157 ? -9.119 16.155 9.999 1.00 96.88 157 SER A CA 1
ATOM 1313 C C . SER A 1 157 ? -9.550 17.431 9.269 1.00 96.88 157 SER A C 1
ATOM 1315 O O . SER A 1 157 ? -9.516 17.451 8.041 1.00 96.88 157 SER A O 1
ATOM 1317 N N . GLY A 1 158 ? -9.850 18.510 10.004 1.00 96.81 158 GLY A N 1
ATOM 1318 C CA . GLY A 1 158 ? -10.135 19.822 9.422 1.00 96.81 158 GLY A CA 1
ATOM 1319 C C . GLY A 1 158 ? -8.919 20.398 8.698 1.00 96.81 158 GLY A C 1
ATOM 1320 O O . GLY A 1 158 ? -9.022 20.787 7.540 1.00 96.81 158 GLY A O 1
ATOM 1321 N N . GLU A 1 159 ? -7.741 20.347 9.324 1.00 97.50 159 GLU A N 1
ATOM 1322 C CA . GLU A 1 159 ? -6.494 20.829 8.712 1.00 97.50 159 GLU A CA 1
ATOM 1323 C C . GLU A 1 159 ? -6.151 20.077 7.414 1.00 97.50 159 GLU A C 1
ATOM 1325 O O . GLU A 1 159 ? -5.757 20.682 6.413 1.00 97.50 159 GLU A O 1
ATOM 1330 N N . ILE A 1 160 ? -6.320 18.750 7.405 1.00 97.38 160 ILE A N 1
ATOM 1331 C CA . ILE A 1 160 ? -6.103 17.910 6.217 1.00 97.38 160 ILE A CA 1
ATOM 1332 C C . ILE A 1 160 ? -7.095 18.271 5.102 1.00 97.38 160 ILE A C 1
ATOM 1334 O O . ILE A 1 160 ? -6.702 18.388 3.937 1.00 97.38 160 ILE A O 1
ATOM 1338 N N . GLU A 1 161 ? -8.368 18.470 5.446 1.00 95.81 161 GLU A N 1
ATOM 1339 C CA . GLU A 1 161 ? -9.420 18.824 4.492 1.00 95.81 161 GLU A CA 1
ATOM 1340 C C . GLU A 1 161 ? -9.260 20.231 3.904 1.00 95.81 161 GLU A C 1
ATOM 1342 O O . GLU A 1 161 ? -9.615 20.447 2.744 1.00 95.81 161 GLU A O 1
ATOM 1347 N N . GLU A 1 162 ? -8.697 21.168 4.665 1.00 96.81 162 GLU A N 1
ATOM 1348 C CA . GLU A 1 162 ? -8.374 22.517 4.197 1.00 96.81 162 GLU A CA 1
ATOM 1349 C C . GLU A 1 162 ? -7.165 22.527 3.249 1.00 96.81 162 GLU A C 1
ATOM 1351 O O . GLU A 1 162 ? -7.184 23.228 2.237 1.00 96.81 162 GLU A O 1
ATOM 1356 N N . ASN A 1 163 ? -6.126 21.733 3.538 1.00 96.31 163 ASN A N 1
ATOM 1357 C CA . ASN A 1 163 ? -4.875 21.747 2.769 1.00 96.31 163 ASN A CA 1
ATOM 1358 C C . ASN A 1 163 ? -4.919 20.904 1.484 1.00 96.31 163 ASN A C 1
ATOM 1360 O O . ASN A 1 163 ? -4.275 21.284 0.506 1.00 96.31 163 ASN A O 1
ATOM 1364 N N . LYS A 1 164 ? -5.625 19.759 1.477 1.00 93.75 164 LYS A N 1
ATOM 1365 C CA . LYS A 1 164 ? -5.777 18.856 0.307 1.00 93.75 164 LYS A CA 1
ATOM 1366 C C . LYS A 1 164 ? -4.464 18.569 -0.436 1.00 93.75 164 LYS A C 1
ATOM 1368 O O . LYS A 1 164 ? -4.348 18.750 -1.647 1.00 93.75 164 LYS A O 1
ATOM 1373 N N . SER A 1 165 ? -3.442 18.163 0.314 1.00 95.81 165 SER A N 1
ATOM 1374 C CA . SER A 1 165 ? -2.096 17.920 -0.209 1.00 95.81 165 SER A CA 1
ATOM 1375 C C . SER A 1 165 ? -1.542 16.615 0.337 1.00 95.81 165 SER A C 1
ATOM 1377 O O . SER A 1 165 ? -1.460 16.451 1.552 1.00 95.81 165 SER A O 1
ATOM 1379 N N . SER A 1 166 ? -1.089 15.716 -0.544 1.00 97.12 166 SER A N 1
ATOM 1380 C CA . SER A 1 166 ? -0.502 14.434 -0.137 1.00 97.12 166 SER A CA 1
ATOM 1381 C C . SER A 1 166 ? 0.673 14.608 0.828 1.00 97.12 166 SER A C 1
ATOM 1383 O O . SER A 1 166 ? 0.805 13.865 1.797 1.00 97.12 166 SER A O 1
ATOM 1385 N N . GLU A 1 167 ? 1.508 15.619 0.583 1.00 96.19 167 GLU A N 1
ATOM 1386 C CA . GLU A 1 167 ? 2.662 15.962 1.413 1.00 96.19 167 GLU A CA 1
ATOM 1387 C C . GLU A 1 167 ? 2.223 16.460 2.799 1.00 96.19 167 GLU A C 1
ATOM 1389 O O . GLU A 1 167 ? 2.767 16.024 3.814 1.00 96.19 167 GLU A O 1
ATOM 1394 N N . PHE A 1 168 ? 1.220 17.347 2.856 1.00 97.31 168 PHE A N 1
ATOM 1395 C CA . PHE A 1 168 ? 0.671 17.826 4.126 1.00 97.31 168 PHE A CA 1
ATOM 1396 C C . PHE A 1 168 ? 0.026 16.678 4.904 1.00 97.31 168 PHE A C 1
ATOM 1398 O O . PHE A 1 168 ? 0.384 16.449 6.055 1.00 97.31 168 PHE A O 1
ATOM 1405 N N . THR A 1 169 ? -0.855 15.913 4.257 1.00 97.94 169 THR A N 1
ATOM 1406 C CA . THR A 1 169 ? -1.539 14.753 4.837 1.00 97.94 169 THR A CA 1
ATOM 1407 C C . THR A 1 169 ? -0.538 13.741 5.389 1.00 97.94 169 THR A C 1
ATOM 1409 O O . THR A 1 169 ? -0.704 13.266 6.510 1.00 97.94 169 THR A O 1
ATOM 1412 N N . PHE A 1 170 ? 0.541 13.446 4.657 1.00 97.75 170 PHE A N 1
ATOM 1413 C CA . PHE A 1 170 ? 1.588 12.549 5.142 1.00 97.75 170 PHE A CA 1
ATOM 1414 C C . PHE A 1 170 ? 2.271 13.071 6.408 1.00 97.75 170 PHE A C 1
ATOM 1416 O O . PHE A 1 170 ? 2.397 12.319 7.375 1.00 97.75 170 PHE A O 1
ATOM 1423 N N . ARG A 1 171 ? 2.689 14.344 6.429 1.00 97.31 171 ARG A N 1
ATOM 1424 C CA . ARG A 1 171 ? 3.320 14.952 7.614 1.00 97.31 171 ARG A CA 1
ATOM 1425 C C . ARG A 1 171 ? 2.363 14.977 8.804 1.00 97.31 171 ARG A C 1
ATOM 1427 O O . ARG A 1 171 ? 2.729 14.504 9.871 1.00 97.31 171 ARG A O 1
ATOM 1434 N N . ALA A 1 172 ? 1.126 15.417 8.588 1.00 97.25 172 ALA A N 1
ATOM 1435 C CA . ALA A 1 172 ? 0.070 15.480 9.594 1.00 97.25 172 ALA A CA 1
ATOM 1436 C C . ALA A 1 172 ? -0.180 14.117 10.265 1.00 97.25 172 ALA A C 1
ATOM 1438 O O . ALA A 1 172 ? -0.224 14.016 11.489 1.00 97.25 172 ALA A O 1
ATOM 1439 N N . ILE A 1 173 ? -0.289 13.045 9.473 1.00 97.06 173 ILE A N 1
ATOM 1440 C CA . ILE A 1 173 ? -0.481 11.685 9.995 1.00 97.06 173 ILE A CA 1
ATOM 1441 C C . ILE A 1 173 ? 0.791 11.144 10.658 1.00 97.06 173 ILE A C 1
ATOM 1443 O O . ILE A 1 173 ? 0.704 10.449 11.667 1.00 97.06 173 ILE A O 1
ATOM 1447 N N . LYS A 1 174 ? 1.974 11.444 10.118 1.00 95.19 174 LYS A N 1
ATOM 1448 C CA . LYS A 1 174 ? 3.262 11.035 10.695 1.00 95.19 174 LYS A CA 1
ATOM 1449 C C . LYS A 1 174 ? 3.546 11.703 12.043 1.00 95.19 174 LYS A C 1
ATOM 1451 O O . LYS A 1 174 ? 4.163 11.083 12.903 1.00 95.19 174 LYS A O 1
ATOM 1456 N N . ASP A 1 175 ? 3.111 12.943 12.227 1.00 94.25 175 ASP A N 1
ATOM 1457 C CA . ASP A 1 175 ? 3.329 13.692 13.466 1.00 94.25 175 ASP A CA 1
ATOM 1458 C C . ASP A 1 175 ? 2.418 13.211 14.609 1.00 94.25 175 ASP A C 1
ATOM 1460 O O . ASP A 1 175 ? 2.645 13.551 15.775 1.00 94.25 175 ASP A O 1
ATOM 1464 N N . LEU A 1 176 ? 1.428 12.359 14.310 1.00 91.38 176 LEU A N 1
ATOM 1465 C CA . LEU A 1 176 ? 0.676 11.663 15.344 1.00 91.38 176 LEU A CA 1
ATOM 1466 C C . LEU A 1 176 ? 1.601 10.753 16.167 1.00 91.38 176 LEU A C 1
ATOM 1468 O O . LEU A 1 176 ? 2.473 10.062 15.623 1.00 91.38 176 LEU A O 1
ATOM 1472 N N . PRO A 1 177 ? 1.376 10.668 17.489 1.00 81.50 177 PRO A N 1
ATOM 1473 C CA . PRO A 1 177 ? 2.145 9.785 18.344 1.00 81.50 177 PRO A CA 1
ATOM 1474 C C . PRO A 1 177 ? 2.185 8.354 17.789 1.00 81.50 177 PRO A C 1
ATOM 1476 O O . PRO A 1 177 ? 1.150 7.776 17.460 1.00 81.50 177 PRO A O 1
ATOM 1479 N N . TRP A 1 178 ? 3.381 7.753 17.766 1.00 78.38 178 TRP A N 1
ATOM 1480 C CA . TRP A 1 178 ? 3.610 6.331 17.442 1.00 78.38 178 TRP A CA 1
ATOM 1481 C C . TRP A 1 178 ? 3.449 5.937 15.971 1.00 78.38 178 TRP A C 1
ATOM 1483 O O . TRP A 1 178 ? 3.644 4.764 15.629 1.00 78.38 178 TRP A O 1
ATOM 1493 N N . ILE A 1 179 ? 3.157 6.894 15.092 1.00 87.75 179 ILE A N 1
ATOM 1494 C CA . ILE A 1 179 ? 3.036 6.652 13.659 1.00 87.75 179 ILE A CA 1
ATOM 1495 C C . ILE A 1 179 ? 4.367 6.979 12.973 1.00 87.75 179 ILE A C 1
ATOM 1497 O O . ILE A 1 179 ? 4.726 8.125 12.753 1.00 87.75 179 ILE A O 1
ATOM 1501 N N . GLY A 1 180 ? 5.137 5.946 12.629 1.00 89.06 180 GLY A N 1
ATOM 1502 C CA . GLY A 1 180 ? 6.360 6.115 11.836 1.00 89.06 180 GLY A CA 1
ATOM 1503 C C . GLY A 1 180 ? 6.080 6.272 10.341 1.00 89.06 180 GLY A C 1
ATOM 1504 O O . GLY A 1 180 ? 4.998 5.925 9.873 1.00 89.06 180 GLY A O 1
ATOM 1505 N N . ASP A 1 181 ? 7.101 6.681 9.580 1.00 90.94 181 ASP A N 1
ATOM 1506 C CA . ASP A 1 181 ? 7.047 6.932 8.128 1.00 90.94 181 ASP A CA 1
ATOM 1507 C C . ASP A 1 181 ? 6.270 5.870 7.340 1.00 90.94 181 ASP A C 1
ATOM 1509 O O . ASP A 1 181 ? 5.381 6.187 6.556 1.00 90.94 181 ASP A O 1
ATOM 1513 N N . PHE A 1 182 ? 6.588 4.591 7.564 1.00 88.88 182 PHE A N 1
ATOM 1514 C CA . PHE A 1 182 ? 5.933 3.499 6.849 1.00 88.88 182 PHE A CA 1
ATOM 1515 C C . PHE A 1 182 ? 4.443 3.420 7.187 1.00 88.88 182 PHE A C 1
ATOM 1517 O O . PHE A 1 182 ? 3.620 3.326 6.285 1.00 88.88 182 PHE A O 1
ATOM 1524 N N . LEU A 1 183 ? 4.087 3.471 8.473 1.00 91.00 183 LEU A N 1
ATOM 1525 C CA . LEU A 1 183 ? 2.694 3.363 8.895 1.00 91.00 183 LEU A CA 1
ATOM 1526 C C . LEU A 1 183 ? 1.881 4.570 8.414 1.00 91.00 183 LEU A C 1
ATOM 1528 O O . LEU A 1 183 ? 0.798 4.370 7.870 1.00 91.00 183 LEU A O 1
ATOM 1532 N N . ALA A 1 184 ? 2.432 5.783 8.535 1.00 95.31 184 ALA A N 1
ATOM 1533 C CA . ALA A 1 184 ? 1.816 7.001 8.015 1.00 95.31 184 ALA A CA 1
ATOM 1534 C C . ALA A 1 184 ? 1.533 6.872 6.519 1.00 95.31 184 ALA A C 1
ATOM 1536 O O . ALA A 1 184 ? 0.399 7.063 6.095 1.00 95.31 184 ALA A O 1
ATOM 1537 N N . TYR A 1 185 ? 2.524 6.438 5.733 1.00 95.25 185 TYR A N 1
ATOM 1538 C CA . TYR A 1 185 ? 2.348 6.256 4.295 1.00 95.25 185 TYR A CA 1
ATOM 1539 C C . TYR A 1 185 ? 1.215 5.269 3.978 1.00 95.25 185 TYR A C 1
ATOM 1541 O O . TYR A 1 185 ? 0.355 5.551 3.148 1.00 95.25 185 TYR A O 1
ATOM 1549 N N . GLN A 1 186 ? 1.155 4.141 4.693 1.00 94.25 186 GLN A N 1
ATOM 1550 C CA . GLN A 1 186 ? 0.096 3.147 4.505 1.00 94.25 186 GLN A CA 1
ATOM 1551 C C . GLN A 1 186 ? -1.306 3.673 4.862 1.00 94.25 186 GLN A C 1
ATOM 1553 O O . GLN A 1 186 ? -2.264 3.270 4.203 1.00 94.25 186 GLN A O 1
ATOM 1558 N N . ILE A 1 187 ? -1.430 4.528 5.884 1.00 96.19 187 ILE A N 1
ATOM 1559 C CA . ILE A 1 187 ? -2.693 5.176 6.281 1.00 96.19 187 ILE A CA 1
ATOM 1560 C C . ILE A 1 187 ? -3.110 6.211 5.236 1.00 96.19 187 ILE A C 1
ATOM 1562 O O . ILE A 1 187 ? -4.264 6.231 4.822 1.00 96.19 187 ILE A O 1
ATOM 1566 N N . CYS A 1 188 ? -2.180 7.040 4.765 1.00 97.62 188 CYS A N 1
ATOM 1567 C CA . CYS A 1 188 ? -2.476 8.064 3.770 1.00 97.62 188 CYS A CA 1
ATOM 1568 C C . CYS A 1 188 ? -2.954 7.460 2.445 1.00 97.62 188 CYS A C 1
ATOM 1570 O O . CYS A 1 188 ? -3.936 7.931 1.881 1.00 97.62 188 CYS A O 1
ATOM 1572 N N . VAL A 1 189 ? -2.330 6.372 1.984 1.00 96.94 189 VAL A N 1
ATOM 1573 C CA . VAL A 1 189 ? -2.797 5.661 0.785 1.00 96.94 189 VAL A CA 1
ATOM 1574 C C . VAL A 1 189 ? -4.213 5.095 0.992 1.00 96.94 189 VAL A C 1
ATOM 1576 O O . VAL A 1 189 ? -5.038 5.180 0.089 1.00 96.94 189 VAL A O 1
ATOM 1579 N N . ASP A 1 190 ? -4.536 4.575 2.184 1.00 97.38 190 ASP A N 1
ATOM 1580 C CA . ASP A 1 190 ? -5.905 4.128 2.495 1.00 97.38 190 ASP A CA 1
ATOM 1581 C C . ASP A 1 190 ? -6.924 5.272 2.425 1.00 97.38 190 ASP A C 1
ATOM 1583 O O . ASP A 1 190 ? -8.013 5.091 1.885 1.00 97.38 190 ASP A O 1
ATOM 1587 N N . MET A 1 191 ? -6.565 6.453 2.939 1.00 97.12 191 MET A N 1
ATOM 1588 C CA . MET A 1 191 ? -7.392 7.656 2.819 1.00 97.12 191 MET A CA 1
ATOM 1589 C C . MET A 1 191 ? -7.593 8.047 1.351 1.00 97.12 191 MET A C 1
ATOM 1591 O O . MET A 1 191 ? -8.706 8.398 0.965 1.00 97.12 191 MET A O 1
ATOM 1595 N N . GLY A 1 192 ? -6.542 7.940 0.533 1.00 97.06 192 GLY A N 1
ATOM 1596 C CA . GLY A 1 192 ? -6.575 8.247 -0.896 1.00 97.06 192 GLY A CA 1
ATOM 1597 C C . GLY A 1 192 ? -7.559 7.392 -1.693 1.00 97.06 192 GLY A C 1
ATOM 1598 O O . GLY A 1 192 ? -8.211 7.908 -2.599 1.00 97.06 192 GLY A O 1
ATOM 1599 N N . TYR A 1 193 ? -7.753 6.121 -1.316 1.00 96.81 193 TYR A N 1
ATOM 1600 C CA . TYR A 1 193 ? -8.774 5.271 -1.945 1.00 96.81 193 TYR A CA 1
ATOM 1601 C C . TYR A 1 193 ? -10.207 5.742 -1.680 1.00 96.81 193 TYR A C 1
ATOM 1603 O O . TYR A 1 193 ? -11.087 5.485 -2.496 1.00 96.81 193 TYR A O 1
ATOM 1611 N N . ALA A 1 194 ? -10.457 6.417 -0.556 1.00 96.19 194 ALA A N 1
ATOM 1612 C CA . ALA A 1 194 ? -11.756 7.030 -0.287 1.00 96.19 194 ALA A CA 1
ATOM 1613 C C . ALA A 1 194 ? -11.873 8.418 -0.929 1.00 96.19 194 ALA A C 1
ATOM 1615 O O . ALA A 1 194 ? -12.931 8.781 -1.440 1.00 96.19 194 ALA A O 1
ATOM 1616 N N . ARG A 1 195 ? -10.796 9.206 -0.856 1.00 95.81 195 ARG A N 1
ATOM 1617 C CA . ARG A 1 195 ? -10.757 10.628 -1.206 1.00 95.81 195 ARG A CA 1
ATOM 1618 C C . ARG A 1 195 ? -9.397 11.004 -1.793 1.00 95.81 195 ARG A C 1
ATOM 1620 O O . ARG A 1 195 ? -8.470 11.369 -1.063 1.00 95.81 195 ARG A O 1
ATOM 1627 N N . LYS A 1 196 ? -9.288 10.935 -3.123 1.00 95.56 196 LYS A N 1
ATOM 1628 C CA . LYS A 1 196 ? -8.038 11.185 -3.864 1.00 95.56 196 LYS A CA 1
ATOM 1629 C C . LYS A 1 196 ? -7.484 12.597 -3.635 1.00 95.56 196 LYS A C 1
ATOM 1631 O O . LYS A 1 196 ? -6.276 12.794 -3.655 1.00 95.56 196 LYS A O 1
ATOM 1636 N N . GLU A 1 197 ? -8.340 13.580 -3.358 1.00 95.62 197 GLU A N 1
ATOM 1637 C CA . GLU A 1 197 ? -7.924 14.956 -3.070 1.00 95.62 197 GLU A CA 1
ATOM 1638 C C . GLU A 1 197 ? -7.234 15.128 -1.708 1.00 95.62 197 GLU A C 1
ATOM 1640 O O . GLU A 1 197 ? -6.562 16.131 -1.490 1.00 95.62 197 GLU A O 1
ATOM 1645 N N . LEU A 1 198 ? -7.385 14.172 -0.783 1.00 96.19 198 LEU A N 1
ATOM 1646 C CA . LEU A 1 198 ? -6.645 14.179 0.483 1.00 96.19 198 LEU A CA 1
ATOM 1647 C C . LEU A 1 198 ? -5.257 13.569 0.339 1.00 96.19 198 LEU A C 1
ATOM 1649 O O . LEU A 1 198 ? -4.309 13.999 1.002 1.00 96.19 198 LEU A O 1
ATOM 1653 N N . TYR A 1 199 ? -5.160 12.530 -0.484 1.00 97.56 199 TYR A N 1
ATOM 1654 C CA . TYR A 1 199 ? -3.916 11.845 -0.751 1.00 97.56 199 TYR A CA 1
ATOM 1655 C C . TYR A 1 199 ? -3.970 11.133 -2.098 1.00 97.56 199 TYR A C 1
ATOM 1657 O O . TYR A 1 199 ? -4.779 10.234 -2.312 1.00 97.56 199 TYR A O 1
ATOM 1665 N N . ASP A 1 200 ? -3.050 11.501 -2.974 1.00 96.25 200 ASP A N 1
ATOM 1666 C CA . ASP A 1 200 ? -2.831 10.842 -4.252 1.00 96.25 200 ASP A CA 1
ATOM 1667 C C . ASP A 1 200 ? -1.546 10.002 -4.200 1.00 96.25 200 ASP A C 1
ATOM 1669 O O . ASP A 1 200 ? -0.444 10.539 -4.032 1.00 96.25 200 ASP A O 1
ATOM 1673 N N . GLU A 1 201 ? -1.695 8.682 -4.353 1.00 94.06 201 GLU A N 1
ATOM 1674 C CA . GLU A 1 201 ? -0.589 7.718 -4.409 1.00 94.06 201 GLU A CA 1
ATOM 1675 C C . GLU A 1 201 ? 0.251 7.817 -5.700 1.00 94.06 201 GLU A C 1
ATOM 1677 O O . GLU A 1 201 ? 1.321 7.207 -5.788 1.00 94.06 201 GLU A O 1
ATOM 1682 N N . ASP A 1 202 ? -0.195 8.630 -6.664 1.00 93.50 202 ASP A N 1
ATOM 1683 C CA . ASP A 1 202 ? 0.561 9.035 -7.851 1.00 93.50 202 ASP A CA 1
ATOM 1684 C C . ASP A 1 202 ? 1.434 10.280 -7.593 1.00 93.50 202 ASP A C 1
ATOM 1686 O O . ASP A 1 202 ? 2.367 10.538 -8.351 1.00 93.50 202 ASP A O 1
ATOM 1690 N N . ALA A 1 203 ? 1.155 11.054 -6.533 1.00 93.25 203 ALA A N 1
ATOM 1691 C CA . ALA A 1 203 ? 1.792 12.352 -6.273 1.00 93.25 203 ALA A CA 1
ATOM 1692 C C . ALA A 1 203 ? 2.789 12.346 -5.102 1.00 93.25 203 ALA A C 1
ATOM 1694 O O . ALA A 1 203 ? 3.612 13.254 -4.989 1.00 93.25 203 ALA A O 1
ATOM 1695 N N . HIS A 1 204 ? 2.722 11.354 -4.211 1.00 95.75 204 HIS A N 1
ATOM 1696 C CA . HIS A 1 204 ?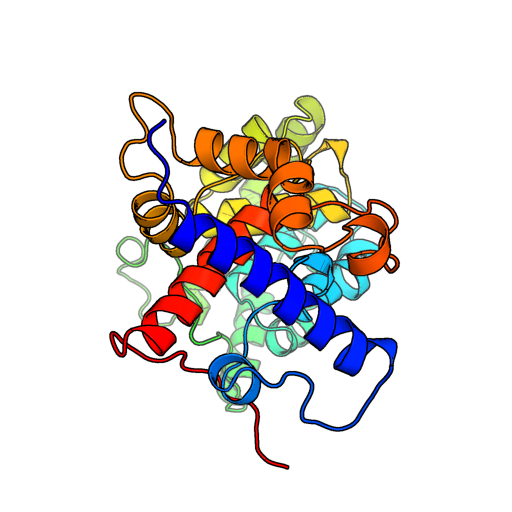 3.622 11.249 -3.064 1.00 95.75 204 HIS A CA 1
ATOM 1697 C C . HIS A 1 204 ? 3.999 9.797 -2.772 1.00 95.75 204 HIS A C 1
ATOM 1699 O O . HIS A 1 204 ? 3.168 8.889 -2.787 1.00 95.75 204 HIS A O 1
ATOM 1705 N N . VAL A 1 205 ? 5.267 9.584 -2.424 1.00 96.38 205 VAL A N 1
ATOM 1706 C CA . VAL A 1 205 ? 5.818 8.271 -2.088 1.00 96.38 205 VAL A CA 1
ATOM 1707 C C . VAL A 1 205 ? 6.859 8.387 -0.991 1.00 96.38 205 VAL A C 1
ATOM 1709 O O . VAL A 1 205 ? 7.559 9.389 -0.884 1.00 96.38 205 VAL A O 1
ATOM 1712 N N . VAL A 1 206 ? 6.966 7.343 -0.174 1.00 94.75 206 VAL A N 1
ATOM 1713 C CA . VAL A 1 206 ? 7.974 7.240 0.881 1.00 94.75 206 VAL A CA 1
ATOM 1714 C C . VAL A 1 206 ? 8.748 5.957 0.668 1.00 94.75 206 VAL A C 1
ATOM 1716 O O . VAL A 1 206 ? 8.193 4.868 0.805 1.00 94.75 206 VAL A O 1
ATOM 1719 N N . ALA A 1 207 ? 10.042 6.059 0.364 1.00 95.06 207 ALA A N 1
ATOM 1720 C CA . ALA A 1 207 ? 10.840 4.869 0.110 1.00 95.06 207 ALA A CA 1
ATOM 1721 C C . ALA A 1 207 ? 11.027 4.050 1.399 1.00 95.06 207 ALA A C 1
ATOM 1723 O O . ALA A 1 207 ? 11.750 4.466 2.313 1.00 95.06 207 ALA A O 1
ATOM 1724 N N . GLY A 1 208 ? 10.429 2.859 1.467 1.00 92.06 208 GLY A N 1
ATOM 1725 C CA . GLY A 1 208 ? 10.597 1.934 2.581 1.00 92.06 208 GLY A CA 1
ATOM 1726 C C . GLY A 1 208 ? 12.001 1.307 2.643 1.00 92.06 208 GLY A C 1
ATOM 1727 O O . GLY A 1 208 ? 12.767 1.349 1.677 1.00 92.06 208 GLY A O 1
ATOM 1728 N N . PRO A 1 209 ? 12.383 0.646 3.755 1.00 90.81 209 PRO A N 1
ATOM 1729 C CA . PRO A 1 209 ? 13.725 0.071 3.909 1.00 90.81 209 PRO A CA 1
ATOM 1730 C C . PRO A 1 209 ? 14.079 -1.001 2.868 1.00 90.81 209 PRO A C 1
ATOM 1732 O O . PRO A 1 209 ? 15.250 -1.191 2.543 1.00 90.81 209 PRO A O 1
ATOM 1735 N N . GLY A 1 210 ? 13.084 -1.754 2.383 1.00 91.00 210 GLY A N 1
ATOM 1736 C CA . GLY A 1 210 ? 13.267 -2.718 1.294 1.00 91.00 210 GLY A CA 1
ATOM 1737 C C . GLY A 1 210 ? 13.517 -2.028 -0.038 1.00 91.00 210 GLY A C 1
ATOM 1738 O O . GLY A 1 210 ? 14.481 -2.370 -0.719 1.00 91.00 210 GLY A O 1
ATOM 1739 N N . CYS A 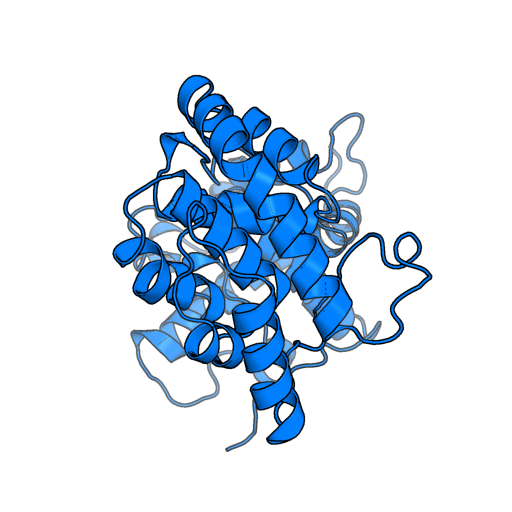1 211 ? 12.696 -1.021 -0.329 1.00 94.81 211 CYS A N 1
ATOM 1740 C CA . CYS A 1 211 ? 12.794 -0.178 -1.504 1.00 94.81 211 CYS A CA 1
ATOM 1741 C C . CYS A 1 211 ? 14.169 0.500 -1.599 1.00 94.81 211 CYS A C 1
ATOM 1743 O O . CYS A 1 211 ? 14.900 0.244 -2.553 1.00 94.81 211 CYS A O 1
ATOM 1745 N N . ARG A 1 212 ? 14.601 1.231 -0.558 1.00 95.56 212 ARG A N 1
ATOM 1746 C CA . ARG A 1 212 ? 15.914 1.914 -0.515 1.00 95.56 212 ARG A CA 1
ATOM 1747 C C . ARG A 1 212 ? 17.081 0.975 -0.821 1.00 95.56 212 ARG A C 1
ATOM 1749 O O . ARG A 1 212 ? 17.872 1.245 -1.717 1.00 95.56 212 ARG A O 1
ATOM 1756 N N . ARG A 1 213 ? 17.135 -0.181 -0.142 1.00 92.81 213 ARG A N 1
ATOM 1757 C CA . ARG A 1 213 ? 18.195 -1.185 -0.355 1.00 92.81 213 ARG A CA 1
ATOM 1758 C C . ARG A 1 213 ? 18.302 -1.646 -1.801 1.00 92.81 213 ARG A C 1
ATOM 1760 O O . ARG A 1 213 ? 19.388 -2.023 -2.231 1.00 92.81 213 ARG A O 1
ATOM 1767 N N . TRP A 1 214 ? 17.174 -1.745 -2.497 1.00 93.31 214 TRP A N 1
ATOM 1768 C CA . TRP A 1 214 ? 17.180 -2.226 -3.867 1.00 93.31 214 TRP A CA 1
ATOM 1769 C C . TRP A 1 214 ? 17.381 -1.100 -4.884 1.00 93.31 214 TRP A C 1
ATOM 1771 O O . TRP A 1 214 ? 18.077 -1.305 -5.877 1.00 93.31 214 TRP A O 1
ATOM 1781 N N . LEU A 1 215 ? 16.893 0.108 -4.597 1.00 96.88 215 LEU A N 1
ATOM 1782 C CA . LEU A 1 215 ? 17.264 1.303 -5.352 1.00 96.88 215 LEU A CA 1
ATOM 1783 C C . LEU A 1 215 ? 18.786 1.485 -5.385 1.00 96.88 215 LEU A C 1
ATOM 1785 O O . LEU A 1 215 ? 19.322 1.713 -6.461 1.00 96.88 215 LEU A O 1
ATOM 1789 N N . ASP A 1 216 ? 19.496 1.256 -4.278 1.00 95.25 216 ASP A N 1
ATOM 1790 C CA . ASP A 1 216 ? 20.971 1.307 -4.251 1.00 95.25 216 ASP A CA 1
ATOM 1791 C C . ASP A 1 216 ? 21.652 0.225 -5.116 1.00 95.25 216 ASP A C 1
ATOM 1793 O O . ASP A 1 216 ? 22.831 0.340 -5.446 1.00 95.25 216 ASP A O 1
ATOM 1797 N N . ARG A 1 217 ? 20.931 -0.837 -5.505 1.00 93.69 217 ARG A N 1
ATOM 1798 C CA . ARG A 1 217 ? 21.430 -1.884 -6.417 1.00 93.69 217 ARG A CA 1
ATOM 1799 C C . ARG A 1 217 ? 21.032 -1.641 -7.877 1.00 93.69 217 ARG A C 1
ATOM 1801 O O . ARG A 1 217 ? 21.739 -2.101 -8.772 1.00 93.69 217 ARG A O 1
ATOM 1808 N N . ILE A 1 218 ? 19.932 -0.933 -8.139 1.00 96.25 218 ILE A N 1
ATOM 1809 C CA . ILE A 1 218 ? 19.561 -0.474 -9.490 1.00 96.25 218 ILE A CA 1
ATOM 1810 C C . ILE A 1 218 ? 20.402 0.742 -9.881 1.00 96.25 218 ILE A C 1
ATOM 1812 O O . ILE A 1 218 ? 20.951 0.791 -10.978 1.00 96.25 218 ILE A O 1
ATOM 1816 N N . PHE A 1 219 ? 20.522 1.718 -8.988 1.00 96.88 219 PHE A N 1
ATOM 1817 C CA . PHE A 1 219 ? 21.215 2.975 -9.219 1.00 96.88 219 PHE A CA 1
ATOM 1818 C C . PHE A 1 219 ? 22.600 2.933 -8.573 1.00 96.88 219 PHE A C 1
ATOM 1820 O O . PHE A 1 219 ? 22.790 3.407 -7.457 1.00 96.88 219 PHE A O 1
ATOM 1827 N N . GLU A 1 220 ? 23.586 2.411 -9.309 1.00 93.31 220 GLU A N 1
ATOM 1828 C CA . GLU A 1 220 ? 25.001 2.371 -8.894 1.00 93.31 220 GLU A CA 1
ATOM 1829 C C . GLU A 1 220 ? 25.532 3.743 -8.452 1.00 93.31 220 GLU A C 1
ATOM 1831 O O . GLU A 1 220 ? 26.454 3.832 -7.645 1.00 93.31 220 GLU A O 1
ATOM 1836 N N . SER A 1 221 ? 24.961 4.821 -8.993 1.00 93.94 221 SER A N 1
ATOM 1837 C CA . SER A 1 221 ? 25.122 6.168 -8.454 1.00 93.94 221 SER A CA 1
ATOM 1838 C C . SER A 1 221 ? 23.851 6.987 -8.670 1.00 93.94 221 SER A C 1
ATOM 1840 O O . SER A 1 221 ? 23.449 7.247 -9.812 1.00 93.94 221 SER A O 1
ATOM 1842 N 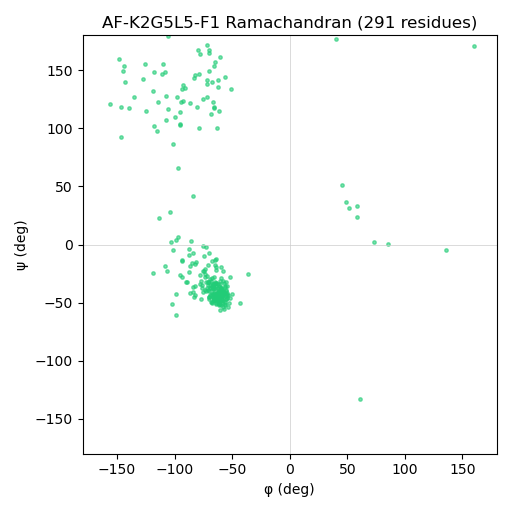N . ARG A 1 222 ? 23.237 7.428 -7.565 1.00 93.31 222 ARG A N 1
ATOM 1843 C CA . ARG A 1 222 ? 22.082 8.342 -7.563 1.00 93.31 222 ARG A CA 1
ATOM 1844 C C . ARG A 1 222 ? 22.484 9.812 -7.737 1.00 93.31 222 ARG A C 1
ATOM 1846 O O . ARG A 1 222 ? 21.638 10.620 -8.086 1.00 93.31 222 ARG A O 1
ATOM 1853 N N . GLY A 1 223 ? 23.761 10.170 -7.573 1.00 92.00 223 GLY A N 1
ATOM 1854 C CA . GLY A 1 223 ? 24.164 11.580 -7.491 1.00 92.00 223 GLY A CA 1
ATOM 1855 C C . GLY A 1 223 ? 23.493 12.262 -6.293 1.00 92.00 223 GLY A C 1
ATOM 1856 O O . GLY A 1 223 ? 23.470 11.689 -5.207 1.00 92.00 223 GLY A O 1
ATOM 1857 N N . GLU A 1 224 ? 22.919 13.447 -6.502 1.00 93.44 224 GLU A N 1
ATOM 1858 C CA . GLU A 1 224 ? 22.205 14.220 -5.468 1.00 93.44 224 GLU A CA 1
ATOM 1859 C C . GLU A 1 224 ? 20.716 13.850 -5.334 1.00 93.44 224 GLU A C 1
ATOM 1861 O O . GLU A 1 224 ? 20.024 14.359 -4.454 1.00 93.44 224 GLU A O 1
ATOM 1866 N N . HIS A 1 225 ? 20.213 12.952 -6.186 1.00 96.62 225 HIS A N 1
ATOM 1867 C CA . HIS A 1 225 ? 18.808 12.552 -6.185 1.00 96.62 225 HIS A CA 1
ATOM 1868 C C . HIS A 1 225 ? 18.439 11.770 -4.919 1.00 96.62 225 HIS A C 1
ATOM 1870 O O . HIS A 1 225 ? 19.186 10.896 -4.464 1.00 96.62 225 HIS A O 1
ATOM 1876 N N . LYS A 1 226 ? 17.254 12.045 -4.369 1.00 96.75 226 LYS A N 1
ATOM 1877 C CA . LYS A 1 226 ? 16.636 11.286 -3.274 1.00 96.75 226 LYS A CA 1
ATOM 1878 C C . LYS A 1 226 ? 16.156 9.917 -3.769 1.00 96.75 226 LYS A C 1
ATOM 1880 O O . LYS A 1 226 ? 16.207 9.611 -4.958 1.00 96.75 226 LYS A O 1
ATOM 1885 N N . TYR A 1 227 ? 15.722 9.050 -2.855 1.00 97.50 227 TYR A N 1
ATOM 1886 C CA . TYR A 1 227 ? 15.174 7.746 -3.248 1.00 97.50 227 TYR A CA 1
ATOM 1887 C C . TYR A 1 227 ? 13.842 7.898 -3.981 1.00 97.50 227 TYR A C 1
ATOM 1889 O O . TYR A 1 227 ? 13.583 7.179 -4.938 1.00 97.50 227 TYR A O 1
ATOM 1897 N N . GLU A 1 228 ? 13.033 8.856 -3.549 1.00 96.75 228 GLU A N 1
ATOM 1898 C CA . GLU A 1 228 ? 11.747 9.204 -4.136 1.00 96.75 228 GLU A CA 1
ATOM 1899 C C . GLU A 1 228 ? 11.922 9.680 -5.589 1.00 96.75 228 GLU A C 1
ATOM 1901 O O . GLU A 1 228 ? 11.206 9.207 -6.464 1.00 96.75 228 GLU A O 1
ATOM 1906 N N . ASP A 1 229 ? 12.961 10.474 -5.882 1.00 97.69 229 ASP A N 1
ATOM 1907 C CA . ASP A 1 229 ? 13.312 10.873 -7.257 1.00 97.69 229 ASP A CA 1
ATOM 1908 C C . ASP A 1 229 ? 13.646 9.658 -8.141 1.00 97.69 229 ASP A C 1
ATOM 1910 O O . ASP A 1 229 ? 13.295 9.606 -9.319 1.00 97.69 229 ASP A O 1
ATOM 1914 N N . CYS A 1 230 ? 14.317 8.648 -7.576 1.00 98.31 230 CYS A N 1
ATOM 1915 C CA . CYS A 1 230 ? 14.606 7.405 -8.286 1.00 98.31 230 CYS A CA 1
ATOM 1916 C C . CYS A 1 230 ? 13.343 6.568 -8.542 1.00 98.31 230 CYS A C 1
ATOM 1918 O O . CYS A 1 230 ? 13.262 5.919 -9.582 1.00 98.31 230 CYS A O 1
ATOM 1920 N N . ILE A 1 231 ? 12.366 6.577 -7.628 1.00 98.44 231 ILE A N 1
ATOM 1921 C CA . ILE A 1 231 ? 11.061 5.927 -7.831 1.00 98.44 231 ILE A CA 1
ATOM 1922 C C . ILE A 1 231 ? 10.303 6.625 -8.961 1.00 98.44 231 ILE A C 1
ATOM 1924 O O . ILE A 1 231 ? 9.840 5.944 -9.876 1.00 98.44 231 ILE A O 1
ATOM 1928 N N . SER A 1 232 ? 10.240 7.959 -8.943 1.00 98.25 232 SER A N 1
ATOM 1929 C CA . SER A 1 232 ? 9.625 8.742 -10.020 1.00 98.25 232 SER A CA 1
ATOM 1930 C C . SER A 1 232 ? 10.293 8.456 -11.361 1.00 98.25 232 SER A C 1
ATOM 1932 O O . SER A 1 232 ? 9.610 8.153 -12.331 1.00 98.25 232 SER A O 1
ATOM 1934 N N . TRP A 1 233 ? 11.630 8.398 -11.401 1.00 98.31 233 TRP A N 1
ATOM 1935 C CA . TRP A 1 233 ? 12.350 8.036 -12.622 1.00 98.31 233 TRP A CA 1
ATOM 1936 C C . TRP A 1 233 ? 11.958 6.651 -13.150 1.00 98.31 233 TRP A C 1
ATOM 1938 O O . TRP A 1 233 ? 11.808 6.481 -14.358 1.00 98.31 233 TRP A O 1
ATOM 1948 N N . LEU A 1 234 ? 11.775 5.655 -12.274 1.00 98.56 234 LEU A N 1
ATOM 1949 C CA . LEU A 1 234 ? 11.298 4.335 -12.694 1.00 98.56 234 LEU A CA 1
ATOM 1950 C C . LEU A 1 234 ? 9.892 4.440 -13.303 1.00 98.56 234 LEU A C 1
ATOM 1952 O O . LEU A 1 234 ? 9.691 3.957 -14.412 1.00 98.56 234 LEU A O 1
ATOM 1956 N N . VAL A 1 235 ? 8.955 5.132 -12.649 1.00 98.44 235 VAL A N 1
ATOM 1957 C CA . VAL A 1 235 ? 7.604 5.364 -13.196 1.00 98.44 235 VAL A CA 1
ATOM 1958 C C . VAL A 1 235 ? 7.647 6.062 -14.559 1.00 98.44 235 VAL A C 1
ATOM 1960 O O . VAL A 1 235 ? 6.915 5.658 -15.463 1.00 98.44 235 VAL A O 1
ATOM 1963 N N . ASP A 1 236 ? 8.509 7.061 -14.731 1.00 98.19 236 ASP A N 1
ATOM 1964 C CA . ASP A 1 236 ? 8.615 7.844 -15.967 1.00 98.19 236 ASP A CA 1
ATOM 1965 C C . ASP A 1 236 ? 9.253 7.061 -17.123 1.00 98.19 236 ASP A C 1
ATOM 1967 O O . ASP A 1 236 ? 8.975 7.336 -18.287 1.00 98.19 236 ASP A O 1
ATOM 1971 N N . ASN A 1 237 ? 10.103 6.073 -16.821 1.00 98.19 237 ASN A N 1
ATOM 1972 C CA . ASN A 1 237 ? 10.827 5.286 -17.827 1.00 98.19 237 ASN A CA 1
ATOM 1973 C C . ASN A 1 237 ? 10.223 3.890 -18.051 1.00 98.19 237 ASN A C 1
ATOM 1975 O O . ASN A 1 237 ? 10.766 3.116 -18.841 1.00 98.19 237 ASN A O 1
ATOM 1979 N N . GLN A 1 238 ? 9.118 3.552 -17.379 1.00 98.38 238 GLN A N 1
ATOM 1980 C CA . GLN A 1 238 ? 8.575 2.192 -17.363 1.00 98.38 238 GLN A CA 1
ATOM 1981 C C . GLN A 1 238 ? 8.276 1.640 -18.761 1.00 98.38 238 GLN A C 1
ATOM 1983 O O . GLN A 1 238 ? 8.645 0.504 -19.039 1.00 98.38 238 GLN A O 1
ATOM 1988 N N . ASP A 1 239 ? 7.705 2.441 -19.662 1.00 98.06 239 ASP A N 1
ATOM 1989 C CA . ASP A 1 239 ? 7.323 1.983 -21.004 1.00 98.06 239 ASP A CA 1
ATOM 1990 C C . ASP A 1 239 ? 8.558 1.571 -21.815 1.00 98.06 239 ASP A C 1
ATOM 1992 O O . ASP A 1 239 ? 8.591 0.514 -22.447 1.00 98.06 239 ASP A O 1
ATOM 1996 N N . ALA A 1 240 ? 9.629 2.366 -21.731 1.00 98.12 240 ALA A N 1
ATOM 1997 C CA . ALA A 1 240 ? 10.893 2.063 -22.391 1.00 98.12 240 ALA A CA 1
ATOM 1998 C C . ALA A 1 240 ? 11.568 0.817 -21.795 1.00 98.12 240 ALA A C 1
ATOM 2000 O O . ALA A 1 240 ? 12.178 0.033 -22.525 1.00 98.12 240 ALA A O 1
ATOM 2001 N N . GLU A 1 241 ? 11.485 0.621 -20.478 1.00 98.31 241 GLU A N 1
ATOM 2002 C CA . GLU A 1 241 ? 12.096 -0.535 -19.816 1.00 98.31 241 GLU A CA 1
ATOM 2003 C C . GLU A 1 241 ? 11.294 -1.831 -20.019 1.00 98.31 241 GLU A C 1
ATOM 2005 O O . GLU A 1 241 ? 11.898 -2.878 -20.262 1.00 98.31 241 GLU A O 1
ATOM 2010 N N . PHE A 1 242 ? 9.959 -1.773 -20.018 1.00 98.50 242 PHE A N 1
ATOM 2011 C CA . PHE A 1 242 ? 9.102 -2.892 -20.421 1.00 98.50 242 PHE A CA 1
ATOM 2012 C C . PHE A 1 242 ? 9.305 -3.247 -21.901 1.00 98.50 242 PHE A C 1
ATOM 2014 O O . PHE A 1 242 ? 9.465 -4.425 -22.230 1.00 98.50 242 PHE A O 1
ATOM 2021 N N . GLY A 1 243 ? 9.426 -2.248 -22.782 1.00 98.06 243 GLY A N 1
ATOM 2022 C CA . GLY A 1 243 ? 9.683 -2.455 -24.208 1.00 98.06 243 GLY A CA 1
ATOM 2023 C C . GLY A 1 243 ? 10.986 -3.211 -24.492 1.00 98.06 243 GLY A C 1
ATOM 2024 O O . GLY A 1 243 ? 11.018 -4.093 -25.347 1.00 98.06 243 GLY A O 1
ATOM 2025 N N . LYS A 1 244 ? 12.054 -2.968 -23.716 1.00 97.75 244 LYS A N 1
ATOM 2026 C CA . LYS A 1 244 ? 13.318 -3.737 -23.810 1.00 97.75 244 LYS A CA 1
ATOM 2027 C C . LYS A 1 244 ? 13.165 -5.216 -23.444 1.00 97.75 244 LYS A C 1
ATOM 2029 O O . LYS A 1 244 ? 14.041 -6.013 -23.779 1.00 97.75 244 LYS A O 1
ATOM 2034 N N . LEU A 1 245 ? 12.100 -5.567 -22.728 1.00 97.69 245 LEU A N 1
ATOM 2035 C CA . LEU A 1 245 ? 11.747 -6.934 -22.354 1.00 97.69 245 LEU A CA 1
ATOM 2036 C C . LEU A 1 245 ? 10.676 -7.536 -23.271 1.00 97.69 245 LEU A C 1
ATOM 2038 O O . LEU A 1 245 ? 10.250 -8.660 -23.018 1.00 97.69 245 LEU A O 1
ATOM 2042 N N . TRP A 1 246 ? 10.256 -6.818 -24.321 1.00 97.62 246 TRP A N 1
ATOM 2043 C CA . TRP A 1 246 ? 9.152 -7.208 -25.206 1.00 97.62 246 TRP A CA 1
ATOM 2044 C C . TRP A 1 246 ? 7.829 -7.397 -24.455 1.00 97.62 246 TRP A C 1
ATOM 2046 O O . TRP A 1 246 ? 7.022 -8.261 -24.794 1.00 97.62 246 TRP A O 1
ATOM 2056 N N . ILE A 1 247 ? 7.626 -6.601 -23.404 1.00 98.00 247 ILE A N 1
ATOM 2057 C CA . ILE A 1 247 ? 6.407 -6.585 -22.601 1.00 98.00 247 ILE A CA 1
ATOM 2058 C C . ILE A 1 247 ? 5.653 -5.304 -22.937 1.00 98.00 247 ILE A C 1
ATOM 2060 O O . ILE A 1 247 ? 6.221 -4.219 -22.862 1.00 98.00 247 ILE A O 1
ATOM 2064 N N . ASP A 1 248 ? 4.378 -5.447 -23.282 1.00 97.69 248 ASP A N 1
ATOM 2065 C CA . ASP A 1 248 ? 3.468 -4.330 -23.515 1.00 97.69 248 ASP A CA 1
ATOM 2066 C C . ASP A 1 248 ? 2.665 -4.042 -22.229 1.00 97.69 248 ASP A C 1
ATOM 2068 O O . ASP A 1 248 ? 1.891 -4.911 -21.803 1.00 97.69 248 ASP A O 1
ATOM 2072 N N . PRO A 1 249 ? 2.845 -2.874 -21.580 1.00 96.50 249 PRO A N 1
ATOM 2073 C CA . PRO A 1 249 ? 2.078 -2.488 -20.397 1.00 96.50 249 PRO A CA 1
ATOM 2074 C C . PRO A 1 249 ? 0.560 -2.467 -20.618 1.00 96.50 249 PRO A C 1
ATOM 2076 O O . PRO A 1 249 ? -0.172 -2.853 -19.705 1.00 96.50 249 PRO A O 1
ATOM 2079 N N . ASP A 1 250 ? 0.081 -2.115 -21.818 1.00 97.06 250 ASP A N 1
ATOM 2080 C CA . ASP A 1 250 ? -1.356 -2.046 -22.118 1.00 97.06 250 ASP A CA 1
ATOM 2081 C C . ASP A 1 250 ? -2.018 -3.428 -22.111 1.00 97.06 250 ASP A C 1
ATOM 2083 O O . ASP A 1 250 ? -3.199 -3.550 -21.779 1.00 97.06 250 ASP A O 1
ATOM 2087 N N . ILE A 1 251 ? -1.249 -4.470 -22.443 1.00 97.50 251 ILE A N 1
ATOM 2088 C CA . ILE A 1 251 ? -1.669 -5.876 -22.370 1.00 97.50 251 ILE A CA 1
ATOM 2089 C C . ILE A 1 251 ? -1.419 -6.434 -20.965 1.00 97.50 251 ILE A C 1
ATOM 2091 O O . ILE A 1 251 ? -2.235 -7.175 -20.407 1.00 97.50 251 ILE A O 1
ATOM 2095 N N . LEU A 1 252 ? -0.269 -6.110 -20.365 1.00 98.19 252 LEU A N 1
ATOM 2096 C CA . LEU A 1 252 ? 0.082 -6.605 -19.038 1.00 98.19 252 LEU A CA 1
ATOM 2097 C C . LEU A 1 252 ? -0.972 -6.175 -18.015 1.00 98.19 252 LEU A C 1
ATOM 2099 O O . LEU A 1 252 ? -1.452 -7.034 -17.275 1.00 98.19 252 LEU A O 1
ATOM 2103 N N . PHE A 1 253 ? -1.352 -4.897 -18.038 1.00 98.25 253 PHE A N 1
ATOM 2104 C CA . PHE A 1 253 ? -2.278 -4.257 -17.108 1.00 98.25 253 PHE A CA 1
ATOM 2105 C C . PHE A 1 253 ? -3.667 -4.017 -17.715 1.00 98.25 253 PHE A C 1
ATOM 2107 O O . PHE A 1 253 ? -4.363 -3.096 -17.303 1.00 98.25 253 PHE A O 1
ATOM 2114 N N . GLU A 1 254 ? -4.100 -4.832 -18.681 1.00 97.25 254 GLU A N 1
ATOM 2115 C CA . GLU A 1 254 ? -5.419 -4.695 -19.324 1.00 97.25 254 GLU A CA 1
ATOM 2116 C C . GLU A 1 254 ? -6.604 -4.773 -18.341 1.00 97.25 254 GLU A C 1
ATOM 2118 O O . GLU A 1 254 ? -7.678 -4.241 -18.620 1.00 97.25 254 GLU A O 1
ATOM 2123 N N . ASP A 1 255 ? -6.391 -5.403 -17.178 1.00 96.62 255 ASP A N 1
ATOM 2124 C CA . ASP A 1 255 ? -7.325 -5.505 -16.053 1.00 96.62 255 ASP A CA 1
ATOM 2125 C C . ASP A 1 255 ? -7.453 -4.207 -15.233 1.00 96.62 255 ASP A C 1
ATOM 2127 O O . ASP A 1 255 ? -8.213 -4.153 -14.264 1.00 96.62 255 ASP A O 1
ATOM 2131 N N . ARG A 1 256 ? -6.706 -3.162 -15.601 1.00 95.88 256 ARG A N 1
ATOM 2132 C CA . ARG A 1 256 ? -6.677 -1.861 -14.933 1.00 95.88 256 ARG A CA 1
ATOM 2133 C C . ARG A 1 256 ? -7.300 -0.779 -15.807 1.00 95.88 256 ARG A C 1
ATOM 2135 O O . ARG A 1 256 ? -7.149 -0.772 -17.028 1.00 95.88 256 ARG A O 1
ATOM 2142 N N . GLU A 1 257 ? -7.938 0.189 -15.153 1.00 93.56 257 GLU A N 1
ATOM 2143 C CA . GLU A 1 257 ? -8.362 1.437 -15.798 1.00 93.56 257 GLU A CA 1
ATOM 2144 C C . GLU A 1 257 ? -7.139 2.271 -16.207 1.00 93.56 257 GLU A C 1
ATOM 2146 O O . GLU A 1 257 ? -6.989 2.651 -17.365 1.00 93.56 257 GLU A O 1
ATOM 2151 N N . VAL A 1 258 ? -6.216 2.478 -15.263 1.00 94.19 258 VAL A N 1
ATOM 2152 C CA . VAL A 1 258 ? -4.914 3.102 -15.512 1.00 94.19 258 VAL A CA 1
ATOM 2153 C C . VAL A 1 258 ? -3.882 1.998 -15.730 1.00 94.19 258 VAL A C 1
ATOM 2155 O O . VAL A 1 258 ? -3.441 1.343 -14.786 1.00 94.19 258 VAL A O 1
ATOM 2158 N N . ARG A 1 259 ? -3.506 1.776 -16.992 1.00 96.62 259 ARG A N 1
ATOM 2159 C CA . ARG A 1 259 ? -2.661 0.652 -17.441 1.00 96.62 259 ARG A CA 1
ATOM 2160 C C . ARG A 1 259 ? -1.161 0.902 -17.283 1.00 96.62 259 ARG A C 1
ATOM 2162 O O . ARG A 1 259 ? -0.360 0.584 -18.153 1.00 96.62 259 ARG A O 1
ATOM 2169 N N . ARG A 1 260 ? -0.771 1.498 -16.159 1.00 96.88 260 ARG A N 1
ATOM 2170 C CA . ARG A 1 260 ? 0.627 1.801 -15.837 1.00 96.88 260 ARG A CA 1
ATOM 2171 C C . ARG A 1 260 ? 0.872 1.733 -14.341 1.00 96.88 260 ARG A C 1
ATOM 2173 O O . ARG A 1 260 ? -0.048 1.859 -13.538 1.00 96.88 260 ARG A O 1
ATOM 2180 N N . LEU A 1 261 ? 2.133 1.569 -13.968 1.00 98.31 261 LEU A N 1
ATOM 2181 C CA . LEU A 1 261 ? 2.577 1.670 -12.586 1.00 98.31 261 LEU A CA 1
ATOM 2182 C C . LEU A 1 261 ? 2.537 3.127 -12.124 1.00 98.31 261 LEU A C 1
ATOM 2184 O O . LEU A 1 261 ? 2.940 4.026 -12.872 1.00 98.31 261 LEU A O 1
ATOM 2188 N N . ASN A 1 262 ? 2.134 3.324 -10.872 1.00 97.25 262 ASN A N 1
ATOM 2189 C CA . ASN A 1 262 ? 2.292 4.574 -10.140 1.00 97.25 262 ASN A CA 1
ATOM 2190 C C . ASN A 1 262 ? 3.396 4.492 -9.080 1.00 97.25 262 ASN A C 1
ATOM 2192 O O . ASN A 1 262 ? 4.044 3.451 -8.919 1.00 97.25 262 ASN A O 1
ATOM 2196 N N . LEU A 1 263 ? 3.627 5.596 -8.360 1.00 98.12 263 LEU A N 1
ATOM 2197 C CA . LEU A 1 263 ? 4.702 5.678 -7.372 1.00 98.12 263 LEU A CA 1
ATOM 2198 C C . LEU A 1 263 ? 4.540 4.622 -6.267 1.00 98.12 263 LEU A C 1
ATOM 2200 O O . LEU A 1 263 ? 5.513 3.941 -5.936 1.00 98.12 263 LEU A O 1
ATOM 2204 N N . MET A 1 264 ? 3.322 4.432 -5.743 1.00 96.56 264 MET A N 1
ATOM 2205 C CA . MET A 1 264 ? 3.042 3.410 -4.725 1.00 96.56 264 MET A CA 1
ATOM 2206 C C . MET A 1 264 ? 3.270 1.985 -5.243 1.00 96.56 264 MET A C 1
ATOM 2208 O O . MET A 1 264 ? 3.884 1.170 -4.550 1.00 96.56 264 MET A O 1
ATOM 2212 N N . ALA A 1 265 ? 2.831 1.671 -6.465 1.00 98.00 265 ALA A N 1
ATOM 2213 C CA . ALA A 1 265 ? 3.062 0.364 -7.074 1.00 98.00 265 ALA A CA 1
ATOM 2214 C C . ALA A 1 265 ? 4.564 0.086 -7.237 1.00 98.00 265 ALA A C 1
ATOM 2216 O O . ALA A 1 265 ? 5.025 -1.004 -6.892 1.00 98.00 265 ALA A O 1
ATOM 2217 N N . VAL A 1 266 ? 5.349 1.070 -7.694 1.00 98.50 266 VAL A N 1
ATOM 2218 C CA . VAL A 1 266 ? 6.808 0.929 -7.825 1.00 98.50 266 VAL A CA 1
ATOM 2219 C C . VAL A 1 266 ? 7.482 0.766 -6.461 1.00 98.50 266 VAL A C 1
ATOM 2221 O O . VAL A 1 266 ? 8.312 -0.132 -6.313 1.00 98.50 266 VAL A O 1
ATOM 2224 N N . GLU A 1 267 ? 7.121 1.559 -5.448 1.00 97.75 267 GLU A N 1
ATOM 2225 C CA . GLU A 1 267 ? 7.666 1.431 -4.086 1.00 97.75 267 GLU A CA 1
ATOM 2226 C C . GLU A 1 267 ? 7.401 0.039 -3.499 1.00 97.75 267 GLU A C 1
ATOM 2228 O O . GLU A 1 267 ? 8.337 -0.650 -3.071 1.00 97.75 267 GLU A O 1
ATOM 2233 N N . ASN A 1 268 ? 6.144 -0.409 -3.561 1.00 95.62 268 ASN A N 1
ATOM 2234 C CA . ASN A 1 268 ? 5.722 -1.717 -3.075 1.00 95.62 268 ASN A CA 1
ATOM 2235 C C . ASN A 1 268 ? 6.457 -2.842 -3.822 1.00 95.62 268 ASN A C 1
ATOM 2237 O O . ASN A 1 268 ? 7.026 -3.747 -3.199 1.00 95.62 268 ASN A O 1
ATOM 2241 N N . CYS A 1 269 ? 6.546 -2.746 -5.153 1.00 98.19 269 CYS A N 1
ATOM 2242 C CA . CYS A 1 269 ? 7.283 -3.706 -5.968 1.00 98.19 269 CYS A CA 1
ATOM 2243 C C . CYS A 1 269 ? 8.772 -3.737 -5.620 1.00 98.19 269 CYS A C 1
ATOM 2245 O O . CYS A 1 269 ? 9.339 -4.822 -5.554 1.00 98.19 269 CYS A O 1
ATOM 2247 N N . LEU A 1 270 ? 9.424 -2.601 -5.353 1.00 98.06 270 LEU A N 1
ATOM 2248 C CA . LEU A 1 270 ? 10.836 -2.566 -4.947 1.00 98.06 270 LEU A CA 1
ATOM 2249 C C . LEU A 1 270 ? 11.046 -3.223 -3.575 1.00 98.06 270 LEU A C 1
ATOM 2251 O O . LEU A 1 270 ? 12.024 -3.950 -3.365 1.00 98.06 270 LEU A O 1
ATOM 2255 N N . CYS A 1 271 ? 10.115 -3.018 -2.641 1.00 95.25 271 CYS A N 1
ATOM 2256 C CA . CYS A 1 271 ? 10.117 -3.690 -1.344 1.00 95.25 271 CYS A CA 1
ATOM 2257 C C . CYS A 1 271 ? 10.004 -5.221 -1.476 1.00 95.25 271 CYS A C 1
ATOM 2259 O O . CYS A 1 271 ? 10.758 -5.950 -0.816 1.00 95.25 271 CYS A O 1
ATOM 2261 N N . GLU A 1 272 ? 9.118 -5.724 -2.340 1.00 95.81 272 GLU A N 1
ATOM 2262 C CA . GLU A 1 272 ? 8.997 -7.158 -2.632 1.00 95.81 272 GLU A CA 1
ATOM 2263 C C . GLU A 1 272 ? 10.178 -7.699 -3.436 1.00 95.81 272 GLU A C 1
ATOM 2265 O O . GLU A 1 272 ? 10.695 -8.779 -3.138 1.00 95.81 272 GLU A O 1
ATOM 2270 N N . PHE A 1 273 ? 10.671 -6.929 -4.400 1.00 96.62 273 PHE A N 1
ATOM 2271 C CA . PHE A 1 273 ? 11.803 -7.315 -5.222 1.00 96.62 273 PHE A CA 1
ATOM 2272 C C . PHE A 1 273 ? 13.080 -7.441 -4.384 1.00 96.62 273 PHE A C 1
ATOM 2274 O O . PHE A 1 273 ? 13.850 -8.380 -4.565 1.00 96.62 273 PHE A O 1
ATOM 2281 N N . SER A 1 274 ? 13.248 -6.616 -3.343 1.00 94.19 274 SER A N 1
ATOM 2282 C CA . SER A 1 274 ? 14.298 -6.804 -2.330 1.00 94.19 274 SER A CA 1
ATOM 2283 C C . SER A 1 274 ? 14.234 -8.190 -1.663 1.00 94.19 274 SER A C 1
ATOM 2285 O O . SER A 1 274 ? 15.272 -8.785 -1.366 1.00 94.19 274 SER A O 1
ATOM 2287 N N . LYS A 1 275 ? 13.033 -8.740 -1.422 1.00 93.38 275 LYS A N 1
ATOM 2288 C CA . LYS A 1 275 ? 12.854 -10.096 -0.865 1.00 93.38 275 LYS A CA 1
ATOM 2289 C C . LYS A 1 275 ? 13.124 -11.170 -1.918 1.00 93.38 275 LYS A C 1
ATOM 2291 O O . LYS A 1 275 ? 13.757 -12.175 -1.596 1.00 93.38 275 LYS A O 1
ATOM 2296 N N . TYR A 1 276 ? 12.668 -10.947 -3.150 1.00 95.31 276 TYR A N 1
ATOM 2297 C CA . TYR A 1 276 ? 12.909 -11.831 -4.289 1.00 95.31 276 TYR A CA 1
ATOM 2298 C C . TYR A 1 276 ? 14.411 -11.985 -4.551 1.00 95.31 276 TYR A C 1
ATOM 2300 O O . TYR A 1 276 ? 14.918 -13.100 -4.613 1.00 95.31 276 TYR A O 1
ATOM 2308 N N . MET A 1 277 ? 15.148 -10.876 -4.581 1.00 94.00 277 MET A N 1
ATOM 2309 C CA . MET A 1 277 ? 16.587 -10.866 -4.829 1.00 94.00 277 MET A CA 1
ATOM 2310 C C . MET A 1 277 ? 17.392 -11.521 -3.711 1.00 94.00 277 MET A C 1
ATOM 2312 O O . MET A 1 277 ? 18.366 -12.212 -3.987 1.00 94.00 277 MET A O 1
ATOM 2316 N N . LYS A 1 278 ? 16.957 -11.395 -2.451 1.00 91.62 278 LYS A N 1
ATOM 2317 C CA . LYS A 1 278 ? 17.563 -12.159 -1.351 1.00 91.62 278 LYS A CA 1
ATOM 2318 C C . LYS A 1 278 ? 17.420 -13.666 -1.548 1.00 91.62 278 LYS A C 1
ATOM 2320 O O . LYS A 1 278 ? 18.380 -14.388 -1.291 1.00 91.62 278 LYS A O 1
ATOM 2325 N N . ALA A 1 279 ? 16.256 -14.122 -2.017 1.00 92.88 279 ALA A N 1
ATOM 2326 C CA . ALA A 1 279 ? 16.045 -15.530 -2.345 1.00 92.88 279 ALA A CA 1
ATOM 2327 C C . ALA A 1 279 ? 16.907 -15.962 -3.534 1.00 92.88 279 ALA A C 1
ATOM 2329 O O . ALA A 1 279 ? 17.558 -17.000 -3.453 1.00 92.88 279 ALA A O 1
ATOM 2330 N N . LEU A 1 280 ? 16.947 -15.150 -4.594 1.00 93.25 280 LEU A N 1
ATOM 2331 C CA . LEU A 1 280 ? 17.710 -15.435 -5.808 1.00 93.25 280 LEU A CA 1
ATOM 2332 C C . LEU A 1 280 ? 19.214 -15.541 -5.535 1.00 93.25 280 LEU A C 1
ATOM 2334 O O . LEU A 1 280 ? 19.867 -16.460 -6.021 1.00 93.25 280 LEU A O 1
ATOM 2338 N N . ASN A 1 281 ? 19.744 -14.644 -4.705 1.00 90.75 281 ASN A N 1
ATOM 2339 C CA . ASN A 1 281 ? 21.162 -14.590 -4.360 1.00 90.75 281 ASN A CA 1
ATOM 2340 C C . ASN A 1 281 ? 21.551 -15.510 -3.193 1.00 90.75 281 ASN A C 1
ATOM 2342 O O . ASN A 1 281 ? 22.694 -15.469 -2.750 1.00 90.75 281 ASN A O 1
ATOM 2346 N N . TRP A 1 282 ? 20.619 -16.302 -2.651 1.00 87.25 282 TRP A N 1
ATOM 2347 C CA . TRP A 1 282 ? 20.847 -17.134 -1.462 1.00 87.25 282 TRP A CA 1
ATOM 2348 C C . TRP A 1 282 ? 21.286 -16.341 -0.208 1.00 87.25 282 TRP A C 1
ATOM 2350 O O . TRP A 1 282 ? 21.847 -16.904 0.727 1.00 87.25 282 TRP A O 1
ATOM 2360 N N . GLU A 1 283 ? 20.964 -15.043 -0.144 1.00 87.12 283 GLU A N 1
ATOM 2361 C CA . GLU A 1 283 ? 21.252 -14.128 0.980 1.00 87.12 283 GLU A CA 1
ATOM 2362 C C . GLU A 1 283 ? 20.182 -14.206 2.095 1.00 87.12 283 GLU A C 1
ATOM 2364 O O . GLU A 1 283 ? 20.295 -13.582 3.151 1.00 87.12 283 GLU A O 1
ATOM 2369 N N . GLY A 1 284 ? 19.089 -14.933 1.855 1.00 84.38 284 GLY A N 1
ATOM 2370 C CA . GLY A 1 284 ? 17.980 -15.126 2.788 1.00 84.38 284 GLY A CA 1
ATOM 2371 C C . GLY A 1 284 ? 16.716 -15.576 2.062 1.00 84.38 284 GLY A C 1
ATOM 2372 O O . GLY A 1 284 ? 16.666 -15.568 0.839 1.00 84.38 284 GLY A O 1
ATOM 2373 N N . ARG A 1 285 ? 15.668 -15.979 2.789 1.00 78.25 285 ARG A N 1
ATOM 2374 C CA . ARG A 1 285 ? 14.416 -16.452 2.169 1.00 78.25 285 ARG A CA 1
ATOM 2375 C C . ARG A 1 285 ? 13.189 -15.721 2.716 1.00 78.25 285 ARG A C 1
ATOM 2377 O O . ARG A 1 285 ? 13.141 -15.452 3.922 1.00 78.25 285 ARG A O 1
ATOM 2384 N N . PRO A 1 286 ? 12.183 -15.416 1.873 1.00 81.19 286 PRO A N 1
ATOM 2385 C CA . PRO A 1 286 ? 10.886 -14.955 2.341 1.00 81.19 286 PRO A CA 1
ATOM 2386 C C . PRO A 1 286 ? 10.274 -15.958 3.326 1.00 81.19 286 PRO A C 1
ATOM 2388 O O . PRO A 1 286 ? 10.430 -17.172 3.195 1.00 81.19 286 PRO A O 1
ATOM 2391 N N . ARG A 1 287 ? 9.564 -15.447 4.335 1.00 78.62 287 ARG A N 1
ATOM 2392 C CA . ARG A 1 287 ? 8.978 -16.289 5.393 1.00 78.62 287 ARG A CA 1
ATOM 2393 C C . ARG A 1 287 ? 7.704 -17.002 4.941 1.00 78.62 287 ARG A C 1
ATOM 2395 O O . ARG A 1 287 ? 7.436 -18.116 5.375 1.00 78.62 287 ARG A O 1
ATOM 2402 N N . ASN A 1 288 ? 6.913 -16.353 4.088 1.00 82.56 288 ASN A N 1
ATOM 2403 C CA . ASN A 1 288 ? 5.599 -16.840 3.688 1.00 82.56 288 ASN A CA 1
ATOM 2404 C C . ASN A 1 288 ? 5.704 -17.665 2.407 1.00 82.56 288 ASN A C 1
ATOM 2406 O O . ASN A 1 288 ? 6.153 -17.161 1.382 1.00 82.56 288 ASN A O 1
ATOM 2410 N N . ARG A 1 289 ? 5.241 -18.914 2.466 1.00 86.94 289 ARG A N 1
ATOM 2411 C CA . ARG A 1 289 ? 5.207 -19.843 1.331 1.00 86.94 289 ARG A CA 1
ATOM 2412 C C . ARG A 1 289 ? 3.781 -20.102 0.873 1.00 86.94 289 ARG A C 1
ATOM 2414 O O . ARG A 1 289 ? 2.834 -19.968 1.662 1.00 86.94 289 ARG A O 1
ATOM 2421 N N . TYR A 1 290 ? 3.611 -20.482 -0.388 1.00 82.88 290 TYR A N 1
ATOM 2422 C CA . TYR A 1 290 ? 2.379 -21.143 -0.802 1.00 82.88 290 TYR A CA 1
ATOM 2423 C C . TYR A 1 290 ? 2.254 -22.468 -0.044 1.00 82.88 290 TYR A C 1
ATOM 2425 O O . TYR A 1 290 ? 3.238 -23.177 0.156 1.00 82.88 290 TYR A O 1
ATOM 2433 N N . ARG A 1 291 ? 1.053 -22.767 0.464 1.00 73.75 291 ARG A N 1
ATOM 2434 C CA . ARG A 1 291 ? 0.790 -24.098 1.013 1.00 73.75 291 ARG A CA 1
ATOM 2435 C C . ARG A 1 291 ? 0.634 -25.020 -0.187 1.00 73.75 291 ARG A C 1
ATOM 2437 O O . ARG A 1 291 ? -0.184 -24.715 -1.053 1.00 73.75 291 ARG A O 1
ATOM 2444 N N . VAL A 1 292 ? 1.415 -26.094 -0.230 1.00 57.31 292 VAL A N 1
ATOM 2445 C CA . VAL A 1 292 ? 1.107 -27.229 -1.101 1.00 57.31 292 VAL A CA 1
ATOM 2446 C C . VAL A 1 292 ? -0.252 -27.733 -0.616 1.00 57.31 292 VAL A C 1
ATOM 2448 O O . VAL A 1 292 ? -0.388 -28.039 0.570 1.00 57.31 292 VAL A O 1
ATOM 2451 N N . ARG A 1 293 ? -1.276 -27.630 -1.465 1.00 50.00 293 ARG A N 1
ATOM 2452 C CA . ARG A 1 293 ? -2.547 -28.310 -1.214 1.00 50.00 293 ARG A CA 1
ATOM 2453 C C . ARG A 1 293 ? -2.373 -29.775 -1.562 1.00 50.00 293 ARG A C 1
ATOM 2455 O O . ARG A 1 293 ? -1.688 -30.028 -2.576 1.00 50.00 293 ARG A O 1
#

Secondary structure (DSSP, 8-state):
-B--HHHHHHHHHHHHHHHHHHIIIIIS-PPSP--S-HHHHHB----SSGGGSHHHHHIIIIIGGG--SHHHHHHHHHHHHHH--HHHHHHH-PPPGGG--HHHHHHHHHHHHHTT--SS-TT---TTTTS-TT---HHHHHHHHHHHHHHHHHHHHHHHHHH--HHHHHHHHHTSTT--HHHHHHHHHHHHHH-TTT--TTT-----HHHHHHHHHH-SB-TT--HHHHHHHHHHHHHHHHHTTT--HHHHTTTSSS-S--HHHHHHHHHHHHHHHHHHTTS---S-B----

InterPro domains:
  IPR040684 5-hmdU DNA kinase, helical domain [PF18723] (8-279)

Organism: NCBI:txid1234023

pLDDT: mean 91.33, std 11.24, range [42.03, 98.62]

Sequence (293 aa):
MKINKSNLQLFYFFISDRHNIYKKKNILELPPPWSDNQILKEFKFTNVFRDLDPGTKYVIESIIPKVQDIQDLIFNAIIYRLYNKIATFEQVWIQNVKNFDRGEFEKKLREIKDSGEKVFTNAFIVSGYSFVASEWDKVARTSRIIDDISKTIPSLSGEIEENKSSEFTFRAIKDLPWIGDFLAYQICVDMGYARKELYDEDAHVVAGPGCRRWLDRIFESRGEHKYEDCISWLVDNQDAEFGKLWIDPDILFEDREVRRLNLMAVENCLCEFSKYMKALNWEGRPRNRYRVR